Protein AF-A0A376M2L2-F1 (afdb_monomer_lite)

InterPro domains:
  IPR024289 Domain of unknown function DUF3828 [PF12883] (25-143)

Radius of gyration: 26.55 Å; chains: 1; bounding box: 48×92×72 Å

Sequence (222 aa):
MKIILLFLAALASFTVHAQPPSQTVEQTVRQIYQNYKSDASTPYFGETGERAITSARIQQALTLNDNLTLPGNIGWLDYDPVCDCQDFGDLVLESVAITQPDADHADAVVRFRIFKDDKEKTMQTLKMVAENGRWVIDDIVSNHGSVLQAVNSENEKTLAAIASLQKEQPEAFVAELFEHIADYSWPWTWVVSDSYRQAVNAFYKTTFKTANNPDEDMQIER

Organism: Escherichia coli (NCBI:txid562)

Secondary structure (DSSP, 8-state):
-----------------PPPPSS-HHHHHHHHHHT-STTS-PPPTT--GGG--B-HHHHHHHHHHHHHSPTT---S-SSBTTTTBS--BS-EEEEEEEE-SSSSEEEEEEEEESBTT-S--EEEEEEEEEETTEEEEEEEEETTEEHHHHHHHHHHHHHHHHHHT--SSHHHHHHHHHHTTT-TTSTHHHHHSHHHHHHHHHHHHHHHTTS-----------

Foldseek 3Di:
DDDDDDDDPPPPPPPPPQAAAPDDPVVLLVVQVVQLEPPHDHQAQLDDDPSHQADPLLNVLVVLQVVLDDPPDPGPPCDGLSLPGNAAHGKAWPDWDWDAPDRFWIWIWTWIDRYPPDPDIFIKIFIWGQDNNHIHGHWIQGPVGIPSVVSVVLSVVSVVLVVCCPDPDPVSNVVSCVVCCVPPSYPCVCVPDPNVLVVVVVCCCVPPPPDDDDDDSPDDDD

Structure (mmCIF, N/CA/C/O backbone):
data_AF-A0A376M2L2-F1
#
_entry.id   AF-A0A376M2L2-F1
#
loop_
_atom_site.group_PDB
_atom_site.id
_atom_site.type_symbol
_atom_site.label_atom_id
_atom_site.label_alt_id
_atom_site.label_comp_id
_atom_site.label_asym_id
_atom_site.label_entity_id
_atom_site.label_seq_id
_atom_site.pdbx_PDB_ins_code
_atom_site.Cartn_x
_atom_site.Cartn_y
_atom_site.Cartn_z
_atom_site.occupancy
_atom_site.B_iso_or_equiv
_atom_site.auth_seq_id
_atom_site.auth_comp_id
_atom_site.auth_asym_id
_atom_site.auth_atom_id
_atom_site.pdbx_PDB_model_num
ATOM 1 N N . MET A 1 1 ? -10.145 72.421 2.570 1.00 38.88 1 MET A N 1
ATOM 2 C CA . MET A 1 1 ? -9.710 71.443 1.545 1.00 38.88 1 MET A CA 1
ATOM 3 C C . MET A 1 1 ? -8.426 70.756 1.989 1.00 38.88 1 MET A C 1
ATOM 5 O O . MET A 1 1 ? -7.375 71.374 1.906 1.00 38.88 1 MET A O 1
ATOM 9 N N . LYS A 1 2 ? -8.523 69.511 2.465 1.00 37.41 2 LYS A N 1
ATOM 10 C CA . LYS A 1 2 ? -7.691 68.344 2.097 1.00 37.41 2 LYS A CA 1
ATOM 11 C C . LYS A 1 2 ? -8.074 67.202 3.045 1.00 37.41 2 LYS A C 1
ATOM 13 O O . LYS A 1 2 ? -7.960 67.324 4.257 1.00 37.41 2 LYS A O 1
ATOM 18 N N . ILE A 1 3 ? -8.672 66.179 2.448 1.00 46.19 3 ILE A N 1
ATOM 19 C CA . ILE A 1 3 ? -9.348 65.042 3.074 1.00 46.19 3 ILE A CA 1
ATOM 20 C C . ILE A 1 3 ? -8.294 64.078 3.634 1.00 46.19 3 ILE A C 1
ATOM 22 O O . ILE A 1 3 ? -7.356 63.721 2.926 1.00 46.19 3 ILE A O 1
ATOM 26 N N . ILE A 1 4 ? -8.455 63.672 4.895 1.00 52.53 4 ILE A N 1
ATOM 27 C CA . ILE A 1 4 ? -7.681 62.602 5.533 1.00 52.53 4 ILE A CA 1
ATOM 28 C C . ILE A 1 4 ? -8.291 61.272 5.076 1.00 52.53 4 ILE A C 1
ATOM 30 O O . ILE A 1 4 ? -9.442 60.983 5.395 1.00 52.53 4 ILE A O 1
ATOM 34 N N . LEU A 1 5 ? -7.538 60.479 4.312 1.00 48.00 5 LEU A N 1
ATOM 35 C CA . LEU A 1 5 ? -7.891 59.103 3.958 1.00 48.00 5 LEU A CA 1
ATOM 36 C C . LEU A 1 5 ? -7.221 58.146 4.952 1.00 48.00 5 LEU A C 1
ATOM 38 O O . LEU A 1 5 ? -6.008 57.957 4.918 1.00 48.00 5 LEU A O 1
ATOM 42 N N . LEU A 1 6 ? -8.026 57.553 5.832 1.00 49.91 6 LEU A N 1
ATOM 43 C CA . LEU A 1 6 ? -7.666 56.391 6.644 1.00 49.91 6 LEU A CA 1
ATOM 44 C C . LEU A 1 6 ? -8.047 55.127 5.861 1.00 49.91 6 LEU A C 1
ATOM 46 O O . LEU A 1 6 ? -9.228 54.838 5.687 1.00 49.91 6 LEU A O 1
ATOM 50 N N . PHE A 1 7 ? -7.050 54.380 5.386 1.00 50.88 7 PHE A N 1
ATOM 51 C CA . PHE A 1 7 ? -7.238 53.027 4.859 1.00 50.88 7 PHE A CA 1
ATOM 52 C C . PHE A 1 7 ? -7.176 52.029 6.021 1.00 50.88 7 PHE A C 1
ATOM 54 O O . PHE A 1 7 ? -6.107 51.770 6.571 1.00 50.88 7 PHE A O 1
ATOM 61 N N . LEU A 1 8 ? -8.329 51.478 6.403 1.00 51.25 8 LEU A N 1
ATOM 62 C CA . LEU A 1 8 ? -8.428 50.352 7.330 1.00 51.25 8 LEU A CA 1
ATOM 63 C C . LEU A 1 8 ? -8.295 49.052 6.519 1.00 51.25 8 LEU A C 1
ATOM 65 O O . LEU A 1 8 ? -9.254 48.594 5.903 1.00 51.25 8 LEU A O 1
ATOM 69 N N . ALA A 1 9 ? -7.097 48.471 6.482 1.00 55.94 9 ALA A N 1
ATOM 70 C CA . ALA A 1 9 ? -6.882 47.133 5.939 1.00 55.94 9 ALA A CA 1
ATOM 71 C C . ALA A 1 9 ? -7.193 46.097 7.031 1.00 55.94 9 ALA A C 1
ATOM 73 O O . ALA A 1 9 ? -6.324 45.723 7.817 1.00 55.94 9 ALA A O 1
ATOM 74 N N . ALA A 1 10 ? -8.449 45.657 7.110 1.00 56.31 10 ALA A N 1
ATOM 75 C CA . ALA A 1 10 ? -8.827 44.501 7.915 1.00 56.31 10 ALA A CA 1
ATOM 76 C C . ALA A 1 10 ? -8.427 43.222 7.160 1.00 56.31 10 ALA A C 1
ATOM 78 O O . ALA A 1 10 ? -9.179 42.712 6.331 1.00 56.31 10 ALA A O 1
ATOM 79 N N . LEU A 1 11 ? -7.217 42.724 7.423 1.00 57.94 11 LEU A N 1
ATOM 80 C CA . LEU A 1 11 ? -6.814 41.365 7.068 1.00 57.94 11 LEU A CA 1
ATOM 81 C C . LEU A 1 11 ? -7.655 40.393 7.903 1.00 57.94 11 LEU A C 1
ATOM 83 O O . LEU A 1 11 ? -7.350 40.124 9.063 1.00 57.94 11 LEU A O 1
ATOM 87 N N . ALA A 1 12 ? -8.746 39.895 7.323 1.00 55.56 12 ALA A N 1
ATOM 88 C CA . ALA A 1 12 ? -9.441 38.728 7.839 1.00 55.56 12 ALA A CA 1
ATOM 89 C C . ALA A 1 12 ? -8.531 37.513 7.622 1.00 55.56 12 ALA A C 1
ATOM 91 O O . ALA A 1 12 ? -8.541 36.887 6.562 1.00 55.56 12 ALA A O 1
ATOM 92 N N . SER A 1 13 ? -7.701 37.212 8.617 1.00 47.69 13 SER A N 1
ATOM 93 C CA . SER A 1 13 ? -7.005 35.935 8.715 1.00 47.69 13 SER A CA 1
ATOM 94 C C . SER A 1 13 ? -8.057 34.850 8.934 1.00 47.69 13 SER A C 1
ATOM 96 O O . SER A 1 13 ? -8.404 34.532 10.069 1.00 47.69 13 SER A O 1
ATOM 98 N N . PHE A 1 14 ? -8.608 34.308 7.849 1.00 49.97 14 PHE A N 1
ATOM 99 C CA . PHE A 1 14 ? -9.311 33.036 7.901 1.00 49.97 14 PHE A CA 1
ATOM 100 C C . PHE A 1 14 ? -8.266 31.984 8.252 1.00 49.97 14 PHE A C 1
ATOM 102 O O . PHE A 1 14 ? -7.525 31.503 7.397 1.00 49.97 14 PHE A O 1
ATOM 109 N N . THR A 1 15 ? -8.162 31.663 9.535 1.00 47.56 15 THR A N 1
ATOM 110 C CA . THR A 1 15 ? -7.540 30.419 9.958 1.00 47.56 15 THR A CA 1
ATOM 111 C C . THR A 1 15 ? -8.418 29.309 9.396 1.00 47.56 15 THR A C 1
ATOM 113 O O . THR A 1 15 ? -9.484 29.011 9.936 1.00 47.56 15 THR A O 1
ATOM 116 N N . VAL A 1 16 ? -8.010 28.754 8.251 1.00 57.00 16 VAL A N 1
ATOM 117 C CA . VAL A 1 16 ? -8.556 27.503 7.724 1.00 57.00 16 VAL A CA 1
ATOM 118 C C . VAL A 1 16 ? -8.240 26.448 8.775 1.00 57.00 16 VAL A C 1
ATOM 120 O O . VAL A 1 16 ? -7.157 25.874 8.799 1.00 57.00 16 VAL A O 1
ATOM 123 N N . HIS A 1 17 ? -9.154 26.275 9.725 1.00 57.06 17 HIS A N 1
ATOM 124 C CA . HIS A 1 17 ? -9.115 25.147 10.631 1.00 57.06 17 HIS A CA 1
ATOM 125 C C . HIS A 1 17 ? -9.472 23.943 9.774 1.00 57.06 17 HIS A C 1
ATOM 127 O O . HIS A 1 17 ? -10.587 23.872 9.251 1.00 57.06 17 HIS A O 1
ATOM 133 N N . ALA A 1 18 ? -8.507 23.046 9.575 1.00 62.47 18 ALA A N 1
ATOM 134 C CA . ALA A 1 18 ? -8.774 21.756 8.967 1.00 62.47 18 ALA A CA 1
ATOM 135 C C . ALA A 1 18 ? -9.953 21.124 9.719 1.00 62.47 18 ALA A C 1
ATOM 137 O O . ALA A 1 18 ? -9.948 21.049 10.951 1.00 62.47 18 ALA A O 1
ATOM 138 N N . GLN A 1 19 ? -11.011 20.775 8.987 1.00 68.81 19 GLN A N 1
ATOM 139 C CA . GLN A 1 19 ? -12.183 20.168 9.595 1.00 68.81 19 GLN A CA 1
ATOM 140 C C . GLN A 1 19 ? -11.749 18.827 10.202 1.00 68.81 19 GLN A C 1
ATOM 142 O O . GLN A 1 19 ? -11.164 18.016 9.477 1.00 68.81 19 GLN A O 1
ATOM 147 N N . PRO A 1 20 ? -12.000 18.585 11.502 1.00 73.69 20 PRO A N 1
ATOM 148 C CA . PRO A 1 20 ? -11.609 17.332 12.125 1.00 73.69 20 PRO A CA 1
ATOM 149 C C . PRO A 1 20 ? -12.305 16.162 11.416 1.00 73.69 20 PRO A C 1
ATOM 151 O O . PRO A 1 20 ? -13.424 16.337 10.911 1.00 73.69 20 PRO A O 1
ATOM 154 N N . PRO A 1 21 ? -11.680 14.974 11.373 1.00 83.00 21 PRO A N 1
ATOM 155 C CA . PRO A 1 21 ? -12.280 13.820 10.733 1.00 83.00 21 PRO A CA 1
ATOM 156 C C . PRO A 1 21 ? -13.683 13.502 11.252 1.00 83.00 21 PRO A C 1
ATOM 158 O O . PRO A 1 21 ? -13.950 13.564 12.452 1.00 83.00 21 PRO A O 1
ATOM 161 N N . SER A 1 22 ? -14.585 13.143 10.336 1.00 83.12 22 SER A N 1
ATOM 162 C CA . SER A 1 22 ? -15.988 12.838 10.673 1.00 83.12 22 SER A CA 1
ATOM 163 C C . SER A 1 22 ? -16.174 11.555 11.495 1.00 83.12 22 SER A C 1
ATOM 165 O O . SER A 1 22 ? -17.200 11.386 12.154 1.00 83.12 22 SER A O 1
ATOM 167 N N . GLN A 1 23 ? -15.183 10.664 11.472 1.00 91.62 23 GLN A N 1
ATOM 168 C CA . GLN A 1 23 ? -15.147 9.400 12.204 1.00 91.62 23 GLN A CA 1
ATOM 169 C C . GLN A 1 23 ? -13.866 9.317 13.034 1.00 91.62 23 GLN A C 1
ATOM 171 O O . GLN A 1 23 ? -12.868 9.971 12.727 1.00 91.62 23 GLN A O 1
ATOM 176 N N . THR A 1 24 ? -13.866 8.484 14.074 1.00 95.75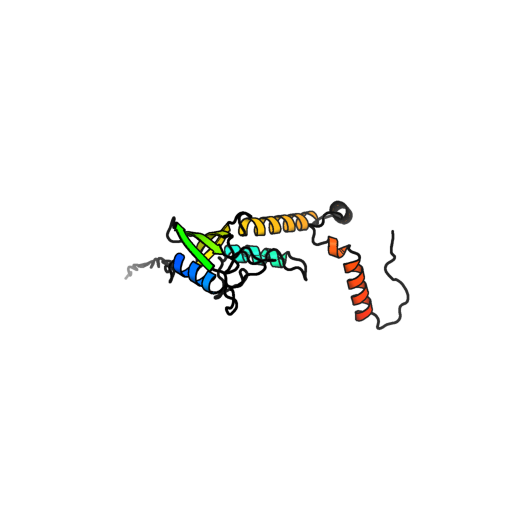 24 THR A N 1
ATOM 177 C CA . THR A 1 24 ? -12.623 8.151 14.780 1.00 95.75 24 THR A CA 1
ATOM 178 C C . THR A 1 24 ? -11.746 7.225 13.933 1.00 95.75 24 THR A C 1
ATOM 180 O O . THR A 1 24 ? -12.223 6.554 13.010 1.00 95.75 24 THR A O 1
ATOM 183 N N . VAL A 1 25 ? -10.460 7.137 14.281 1.00 97.19 25 VAL A N 1
ATOM 184 C CA . VAL A 1 25 ? -9.520 6.196 13.652 1.00 97.19 25 VAL A CA 1
ATOM 185 C C . VAL A 1 25 ? -10.049 4.762 13.750 1.00 97.19 25 VAL A C 1
ATOM 187 O O . VAL A 1 25 ? -10.136 4.059 12.748 1.00 97.19 25 VAL A O 1
ATOM 1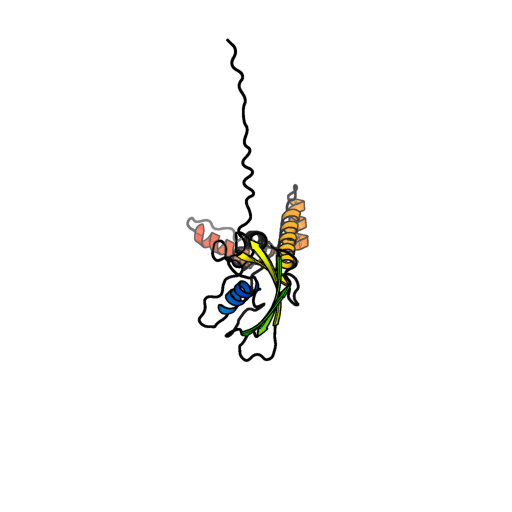90 N N . GLU A 1 26 ? -10.478 4.336 14.944 1.00 98.00 26 GLU A N 1
ATOM 191 C CA . GLU A 1 26 ? -10.984 2.977 15.168 1.00 98.00 26 GLU A CA 1
ATOM 192 C C . GLU A 1 26 ? -12.225 2.668 14.320 1.00 98.00 26 GLU A C 1
ATOM 194 O O . GLU A 1 26 ? -12.317 1.589 13.736 1.00 98.00 26 GLU A O 1
ATOM 199 N N . GLN A 1 27 ? -13.175 3.606 14.229 1.00 97.75 27 GLN A N 1
ATOM 200 C CA . GLN A 1 27 ? -14.375 3.440 13.403 1.00 97.75 27 GLN A CA 1
ATOM 201 C C . GLN A 1 27 ? -14.013 3.260 11.929 1.00 97.75 27 GLN A C 1
ATOM 203 O O . GLN A 1 27 ? -14.525 2.345 11.287 1.00 97.75 27 GLN A O 1
ATOM 208 N N . THR A 1 28 ? -13.091 4.083 11.432 1.00 96.94 28 THR A N 1
ATOM 209 C CA . THR A 1 28 ? -12.601 4.020 10.050 1.00 96.94 28 THR A CA 1
ATOM 210 C C . THR A 1 28 ? -11.947 2.666 9.763 1.00 96.94 28 THR A C 1
ATOM 212 O O . THR A 1 28 ? -12.318 1.984 8.811 1.00 96.94 28 THR A O 1
ATOM 215 N N . VAL A 1 29 ? -11.033 2.218 10.630 1.00 98.00 29 VAL A N 1
ATOM 216 C CA . VAL A 1 29 ? -10.344 0.923 10.487 1.00 98.00 29 VAL A CA 1
ATOM 217 C C . VAL A 1 29 ? -11.334 -0.239 10.499 1.00 98.00 29 VAL A C 1
ATOM 219 O O . VAL A 1 29 ? -11.265 -1.131 9.655 1.00 98.00 29 VAL A O 1
ATOM 222 N N . ARG A 1 30 ? -12.301 -0.233 11.422 1.00 97.56 30 ARG A N 1
ATOM 223 C CA . ARG A 1 30 ? -13.338 -1.275 11.471 1.00 97.56 30 ARG A CA 1
ATOM 224 C C . ARG A 1 30 ? -14.198 -1.282 10.211 1.00 97.56 30 ARG A C 1
ATOM 226 O O . ARG A 1 30 ? -14.534 -2.364 9.744 1.00 97.56 30 ARG A O 1
ATOM 233 N N . GLN A 1 31 ? -14.529 -0.115 9.662 1.00 95.38 31 GLN A N 1
ATOM 234 C CA . GLN A 1 31 ? -15.293 -0.004 8.420 1.00 95.38 31 GLN A CA 1
ATOM 235 C C . GLN A 1 31 ? -14.525 -0.563 7.215 1.00 95.38 31 GLN A C 1
ATOM 237 O O . GLN A 1 31 ? -15.127 -1.231 6.380 1.00 95.38 31 GLN A O 1
ATOM 242 N N . ILE A 1 32 ? -13.205 -0.362 7.143 1.00 95.88 32 ILE A N 1
ATOM 243 C CA . ILE A 1 32 ? -12.364 -0.961 6.092 1.00 95.88 32 ILE A CA 1
ATOM 244 C C . ILE A 1 32 ? -12.449 -2.494 6.159 1.00 95.88 32 ILE A C 1
ATOM 246 O O . ILE A 1 32 ? -12.826 -3.137 5.181 1.00 95.88 32 ILE A O 1
ATOM 250 N N . TYR A 1 33 ? -12.196 -3.084 7.332 1.00 96.44 33 TYR A N 1
ATOM 251 C CA . TYR A 1 33 ? -12.210 -4.544 7.510 1.00 96.44 33 TYR A CA 1
ATOM 252 C C . TYR A 1 33 ? -13.605 -5.183 7.415 1.00 96.44 33 TYR A C 1
ATOM 254 O O . TYR A 1 33 ? -13.709 -6.384 7.168 1.00 96.44 33 TYR A O 1
ATOM 262 N N . GLN A 1 34 ? -14.688 -4.418 7.589 1.00 94.38 34 GLN A N 1
ATOM 263 C CA . GLN A 1 34 ? -16.056 -4.916 7.385 1.00 94.38 34 GLN A CA 1
ATOM 264 C C . GLN A 1 34 ? -16.310 -5.375 5.946 1.00 94.38 34 GLN A C 1
ATOM 266 O O . GLN A 1 34 ? -17.141 -6.255 5.741 1.00 94.38 34 GLN A O 1
ATOM 271 N N . ASN A 1 35 ? -15.572 -4.831 4.976 1.00 93.12 35 ASN A N 1
ATOM 272 C CA . ASN A 1 35 ? -15.708 -5.186 3.567 1.00 93.12 35 ASN A CA 1
ATOM 273 C C . ASN A 1 35 ? -14.955 -6.470 3.176 1.00 93.12 35 ASN A C 1
ATOM 275 O O . ASN A 1 35 ? -15.100 -6.931 2.052 1.00 93.12 35 ASN A O 1
ATOM 279 N N . TYR A 1 36 ? -14.189 -7.079 4.088 1.00 94.44 36 TYR A N 1
ATOM 280 C CA . TYR A 1 36 ? -13.477 -8.340 3.846 1.00 94.44 36 TYR A CA 1
ATOM 281 C C . TYR A 1 36 ? -14.360 -9.548 4.190 1.00 94.44 36 TYR A C 1
ATOM 283 O O . TYR A 1 36 ? -14.055 -10.360 5.069 1.00 94.44 36 TYR A O 1
ATOM 291 N N . LYS A 1 37 ? -15.503 -9.636 3.507 1.00 90.62 37 LYS A N 1
ATOM 292 C CA . LYS A 1 37 ? -16.499 -10.715 3.597 1.00 90.62 37 LYS A CA 1
ATOM 293 C C . LYS A 1 37 ? -16.800 -11.243 2.205 1.00 90.62 37 LYS A C 1
ATOM 295 O O . LYS A 1 37 ? -16.702 -10.490 1.242 1.00 90.62 37 LYS A O 1
ATOM 300 N N . SER A 1 38 ? -17.145 -12.523 2.087 1.00 77.19 38 SER A N 1
ATOM 301 C CA . SER A 1 38 ? -17.302 -13.190 0.785 1.00 77.19 38 SER A CA 1
ATOM 302 C C . SER A 1 38 ? -18.387 -12.583 -0.118 1.00 77.19 38 SER A C 1
ATOM 304 O O . SER A 1 38 ? -18.385 -12.835 -1.318 1.00 77.19 38 SER A O 1
ATOM 306 N N . ASP A 1 39 ? -19.308 -11.792 0.432 1.00 79.19 39 ASP A N 1
ATOM 307 C CA . ASP A 1 39 ? -20.398 -11.107 -0.270 1.00 79.19 39 ASP A CA 1
ATOM 308 C C . ASP A 1 39 ? -20.221 -9.578 -0.366 1.00 79.19 39 ASP A C 1
ATOM 310 O O . ASP A 1 39 ? -21.083 -8.892 -0.922 1.00 79.19 39 ASP A O 1
ATOM 314 N N . ALA A 1 40 ? -19.120 -9.034 0.156 1.00 80.62 40 ALA A N 1
ATOM 315 C CA . ALA A 1 40 ? -18.861 -7.601 0.197 1.00 80.62 40 ALA A CA 1
ATOM 316 C C . ALA A 1 40 ? -17.893 -7.153 -0.909 1.00 80.62 40 ALA A C 1
ATOM 318 O O . ALA A 1 40 ? -17.035 -7.902 -1.370 1.00 80.62 40 ALA A O 1
ATOM 319 N N . SER A 1 41 ? -18.023 -5.891 -1.330 1.00 83.00 41 SER A N 1
ATOM 320 C CA . SER A 1 41 ? -17.047 -5.254 -2.217 1.00 83.00 41 SER A CA 1
ATOM 321 C C . SER A 1 41 ? -15.853 -4.798 -1.387 1.00 83.00 41 SER A C 1
ATOM 323 O O . SER A 1 41 ? -15.963 -3.811 -0.655 1.00 83.00 41 SER A O 1
ATOM 325 N N . THR A 1 42 ? -14.716 -5.478 -1.512 1.00 85.81 42 THR A N 1
ATOM 326 C CA . THR A 1 42 ? -13.473 -5.035 -0.876 1.00 85.81 42 THR A CA 1
ATOM 327 C C . THR A 1 42 ? -12.996 -3.712 -1.473 1.00 85.81 42 THR A C 1
ATOM 329 O O . THR A 1 42 ? -13.092 -3.506 -2.688 1.00 85.81 42 THR A O 1
ATOM 332 N N . PRO A 1 43 ? -12.514 -2.771 -0.642 1.00 85.75 43 PRO A N 1
ATOM 333 C CA . PRO A 1 43 ? -11.867 -1.574 -1.150 1.00 85.75 43 PRO A CA 1
ATOM 334 C C . PRO A 1 43 ? -10.546 -1.966 -1.815 1.00 85.75 43 PRO A C 1
ATOM 336 O O . PRO A 1 43 ? -9.736 -2.669 -1.221 1.00 85.75 43 PRO A O 1
ATOM 339 N N . TYR A 1 44 ? -10.315 -1.493 -3.038 1.00 92.00 44 TYR A N 1
ATOM 340 C CA . TYR A 1 44 ? -9.024 -1.667 -3.692 1.00 92.00 44 TYR A CA 1
ATOM 341 C C . TYR A 1 44 ? -8.007 -0.676 -3.110 1.00 92.00 44 TYR A C 1
ATOM 343 O O . TYR A 1 44 ? -8.289 0.518 -3.003 1.00 92.00 44 TYR A O 1
ATOM 351 N N . PHE A 1 45 ? -6.819 -1.159 -2.736 1.00 95.31 45 PHE A N 1
ATOM 352 C CA . PHE A 1 45 ? -5.788 -0.336 -2.094 1.00 95.31 45 PHE A CA 1
ATOM 353 C C . PHE A 1 45 ? -5.292 0.812 -2.993 1.00 95.31 45 PHE A C 1
ATOM 355 O O . PHE A 1 45 ? -5.027 1.907 -2.505 1.00 95.31 45 PHE A O 1
ATOM 362 N N . GLY A 1 46 ? -5.242 0.592 -4.311 1.00 93.81 46 GLY A N 1
ATOM 363 C CA . GLY A 1 46 ? -4.917 1.617 -5.312 1.00 93.81 46 GLY A CA 1
ATOM 364 C C . GLY A 1 46 ? -6.114 2.453 -5.789 1.00 93.81 46 GLY A C 1
ATOM 365 O O . GLY A 1 46 ? -5.991 3.194 -6.759 1.00 93.81 46 GLY A O 1
ATOM 366 N N . GLU A 1 47 ? -7.296 2.337 -5.170 1.00 93.81 47 GLU A N 1
ATOM 367 C CA . GLU A 1 47 ? -8.458 3.153 -5.551 1.00 93.81 47 GLU A CA 1
ATOM 368 C C . GLU A 1 47 ? -8.206 4.633 -5.222 1.00 93.81 47 GLU A C 1
ATOM 370 O O . GLU A 1 47 ? -7.752 4.976 -4.130 1.00 93.81 47 GLU A O 1
ATOM 375 N N . THR A 1 48 ? -8.564 5.527 -6.146 1.00 92.19 48 THR A N 1
ATOM 376 C CA . THR A 1 48 ? -8.371 6.978 -6.004 1.00 92.19 48 THR A CA 1
ATOM 377 C C . THR A 1 48 ? -9.691 7.724 -5.753 1.00 92.19 48 THR A C 1
ATOM 379 O O . THR A 1 48 ? -10.795 7.182 -5.849 1.00 92.19 48 THR A O 1
ATOM 382 N N . GLY A 1 49 ? -9.598 9.012 -5.405 1.00 89.19 49 GLY A N 1
ATOM 383 C CA . GLY A 1 49 ? -10.760 9.892 -5.248 1.00 89.19 49 GLY A CA 1
ATOM 384 C C . GLY A 1 49 ? -11.580 9.631 -3.980 1.00 89.19 49 GLY A C 1
ATOM 385 O O . GLY A 1 49 ? -11.044 9.376 -2.902 1.00 89.19 49 GLY A O 1
ATOM 386 N N . GLU A 1 50 ? -12.908 9.736 -4.080 1.00 88.06 50 GLU A N 1
ATOM 387 C CA . GLU A 1 50 ? -13.800 9.639 -2.913 1.00 88.06 50 GLU A CA 1
ATOM 388 C C . GLU A 1 50 ? -13.808 8.248 -2.269 1.00 88.06 50 GLU A C 1
ATOM 390 O O . GLU A 1 50 ? -14.059 8.142 -1.070 1.00 88.06 50 GLU A O 1
ATOM 395 N N . ARG A 1 51 ? -13.502 7.193 -3.034 1.00 89.88 51 ARG A N 1
ATOM 396 C CA . ARG A 1 51 ? -13.442 5.808 -2.543 1.00 89.88 51 ARG A CA 1
ATOM 397 C C . ARG A 1 51 ? -12.055 5.397 -2.038 1.00 89.88 51 ARG A C 1
ATOM 399 O O . ARG A 1 51 ? -11.931 4.303 -1.495 1.00 89.88 51 ARG A O 1
ATOM 406 N N . ALA A 1 52 ? -11.048 6.264 -2.168 1.00 94.62 52 ALA A N 1
ATOM 407 C CA . ALA A 1 52 ? -9.702 5.992 -1.683 1.00 94.62 52 ALA A CA 1
ATOM 408 C C . ALA A 1 52 ? -9.695 5.752 -0.169 1.00 94.62 52 ALA A C 1
ATOM 410 O O . ALA A 1 52 ? -10.218 6.563 0.603 1.00 94.62 52 ALA A O 1
ATOM 411 N N . ILE A 1 53 ? -9.063 4.652 0.236 1.00 96.81 53 ILE A N 1
ATOM 412 C CA . ILE A 1 53 ? -8.814 4.326 1.645 1.00 96.81 53 ILE A CA 1
ATOM 413 C C . ILE A 1 53 ? -7.402 4.706 2.096 1.00 96.81 53 ILE A C 1
ATOM 415 O O . ILE A 1 53 ? -7.115 4.631 3.288 1.00 96.81 53 ILE A O 1
ATOM 419 N N . THR A 1 54 ? -6.528 5.115 1.173 1.00 98.06 54 THR A N 1
ATOM 420 C CA . THR A 1 54 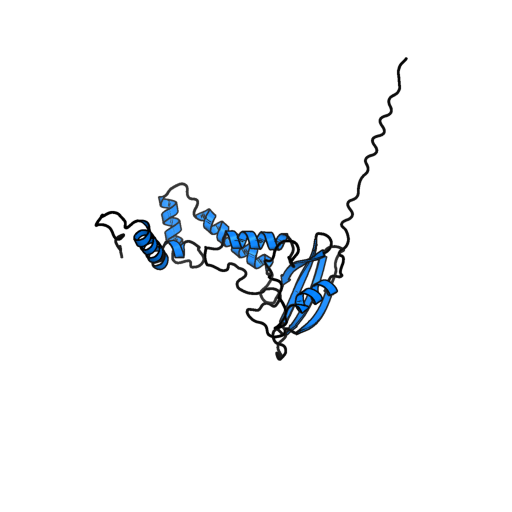? -5.143 5.490 1.469 1.00 98.06 54 THR A CA 1
ATOM 421 C C . THR A 1 54 ? -4.898 6.986 1.266 1.00 98.06 54 THR A C 1
ATOM 423 O O . THR A 1 54 ? -5.673 7.679 0.604 1.00 98.06 54 THR A O 1
ATOM 426 N N . SER A 1 55 ? -3.795 7.475 1.826 1.00 98.00 55 SER A N 1
ATOM 427 C CA . SER A 1 55 ? -3.349 8.860 1.714 1.00 98.00 55 SER A CA 1
ATOM 428 C C . SER A 1 55 ? -2.937 9.230 0.295 1.00 98.00 55 SER A C 1
ATOM 430 O O . SER A 1 55 ? -2.540 8.377 -0.511 1.00 98.00 55 SER A O 1
ATOM 432 N N . ALA A 1 56 ? -2.950 10.532 0.007 1.00 97.31 56 ALA A N 1
ATOM 433 C CA . ALA A 1 56 ? -2.424 11.070 -1.246 1.00 97.31 56 ALA A CA 1
ATOM 434 C C . ALA A 1 56 ? -0.957 10.668 -1.479 1.00 97.31 56 ALA A C 1
ATOM 436 O O . ALA A 1 56 ? -0.544 10.461 -2.620 1.00 97.31 56 ALA A O 1
ATOM 437 N N . ARG A 1 57 ? -0.176 10.525 -0.403 1.00 97.81 57 ARG A N 1
ATOM 438 C CA . ARG A 1 57 ? 1.237 10.130 -0.448 1.00 97.81 57 ARG A CA 1
ATOM 439 C C . ARG A 1 57 ? 1.429 8.710 -0.981 1.00 97.81 57 ARG A C 1
ATOM 441 O O . ARG A 1 57 ? 2.233 8.518 -1.889 1.00 97.81 57 ARG A O 1
ATOM 448 N N . ILE A 1 58 ? 0.675 7.734 -0.468 1.00 97.62 58 ILE A N 1
ATOM 449 C CA . ILE A 1 58 ? 0.690 6.366 -1.012 1.00 97.62 58 ILE A CA 1
ATOM 450 C C . ILE A 1 58 ? 0.220 6.364 -2.463 1.00 97.62 58 ILE A C 1
ATOM 452 O O . ILE A 1 58 ? 0.862 5.753 -3.312 1.00 97.62 58 ILE A O 1
ATOM 456 N N . GLN A 1 59 ? -0.860 7.086 -2.765 1.00 97.31 59 GLN A N 1
ATOM 457 C CA . GLN A 1 59 ? -1.421 7.117 -4.116 1.00 97.31 59 GLN A CA 1
ATOM 458 C C . GLN A 1 59 ? -0.426 7.660 -5.148 1.00 97.31 59 GLN A C 1
ATOM 460 O O . GLN A 1 59 ? -0.359 7.153 -6.266 1.00 97.31 59 GLN A O 1
ATOM 465 N N . GLN A 1 60 ? 0.403 8.639 -4.778 1.00 97.56 60 GLN A N 1
ATOM 466 C CA . GLN A 1 60 ? 1.484 9.133 -5.637 1.00 97.56 60 GLN A CA 1
ATOM 467 C C . GLN A 1 60 ? 2.560 8.072 -5.892 1.00 97.56 60 GLN A C 1
ATOM 469 O O . GLN A 1 60 ? 3.001 7.920 -7.031 1.00 97.56 60 GLN A O 1
ATOM 474 N N . ALA A 1 61 ? 2.965 7.327 -4.859 1.00 98.12 61 ALA A N 1
ATOM 475 C CA . ALA A 1 61 ? 3.952 6.258 -4.996 1.00 98.12 61 ALA A CA 1
ATOM 476 C C . ALA A 1 61 ? 3.434 5.114 -5.883 1.00 98.12 61 ALA A C 1
ATOM 478 O O . ALA A 1 61 ? 4.159 4.643 -6.758 1.00 98.12 61 ALA A O 1
ATOM 479 N N . LEU A 1 62 ? 2.170 4.724 -5.709 1.00 97.06 62 LEU A N 1
ATOM 480 C CA . LEU A 1 62 ? 1.504 3.715 -6.534 1.00 97.06 62 LEU A CA 1
ATOM 481 C C . LEU A 1 62 ? 1.330 4.182 -7.980 1.00 97.06 62 LEU A C 1
ATOM 483 O O . LEU A 1 62 ? 1.707 3.470 -8.898 1.00 97.0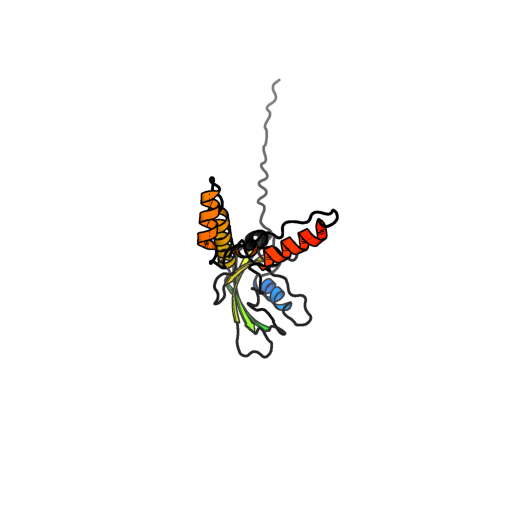6 62 LEU A O 1
ATOM 487 N N . THR A 1 63 ? 0.878 5.419 -8.196 1.00 95.62 63 THR A N 1
ATOM 488 C CA . THR A 1 63 ? 0.753 5.986 -9.550 1.00 95.62 63 THR A CA 1
ATOM 489 C C . THR A 1 63 ? 2.102 6.013 -10.272 1.00 95.62 63 THR A C 1
ATOM 491 O O . THR A 1 63 ? 2.181 5.763 -11.474 1.00 95.62 63 THR A O 1
ATOM 494 N N . LEU A 1 64 ? 3.186 6.341 -9.564 1.00 95.69 64 LEU A N 1
ATOM 495 C CA . LEU A 1 64 ? 4.527 6.264 -10.136 1.00 95.69 64 LEU A CA 1
ATOM 496 C C . LEU A 1 64 ? 4.901 4.817 -10.475 1.00 95.69 64 LEU A C 1
ATOM 498 O O . LEU A 1 64 ? 5.420 4.581 -11.561 1.00 95.69 64 LEU A O 1
ATOM 502 N N . ASN A 1 65 ? 4.606 3.867 -9.588 1.00 95.62 65 ASN A N 1
ATOM 503 C CA . ASN A 1 65 ? 4.864 2.450 -9.824 1.00 95.62 65 ASN A CA 1
ATOM 504 C C . ASN A 1 65 ? 4.116 1.925 -11.056 1.00 95.62 65 ASN A C 1
ATOM 506 O O . ASN A 1 65 ? 4.736 1.324 -11.930 1.00 95.62 65 ASN A O 1
ATOM 510 N N . ASP A 1 66 ? 2.832 2.251 -11.201 1.00 91.75 66 ASP A N 1
ATOM 511 C CA . ASP A 1 66 ? 2.022 1.883 -12.366 1.00 91.75 66 ASP A CA 1
ATOM 512 C C . ASP A 1 66 ? 2.603 2.461 -13.666 1.00 91.75 66 ASP A C 1
ATOM 514 O O . ASP A 1 66 ? 2.676 1.775 -14.683 1.00 91.75 66 ASP A O 1
ATOM 518 N N . ASN A 1 67 ? 3.080 3.710 -13.636 1.00 90.62 67 ASN A N 1
ATOM 519 C CA . ASN A 1 67 ? 3.707 4.352 -14.797 1.00 90.62 67 ASN A CA 1
ATOM 520 C C . ASN A 1 67 ? 5.070 3.746 -15.168 1.00 90.62 67 ASN A C 1
ATOM 522 O O . ASN A 1 67 ? 5.491 3.844 -16.322 1.00 90.62 67 ASN A O 1
ATOM 526 N N . LEU A 1 68 ? 5.784 3.179 -14.193 1.00 88.25 68 LEU A N 1
ATOM 527 C CA . LEU A 1 68 ? 7.065 2.496 -14.395 1.00 88.25 68 LEU A CA 1
ATOM 528 C C . LEU A 1 68 ? 6.886 1.016 -14.758 1.00 88.25 68 LEU A C 1
ATOM 530 O O . LEU A 1 68 ? 7.803 0.398 -15.301 1.00 88.25 68 LEU A O 1
ATOM 534 N N . THR A 1 69 ? 5.712 0.458 -14.479 1.00 84.88 69 THR A N 1
ATOM 535 C CA . THR A 1 69 ? 5.374 -0.937 -14.736 1.00 84.88 69 THR A CA 1
ATOM 536 C C . THR A 1 69 ? 5.185 -1.181 -16.231 1.00 84.88 69 THR A C 1
ATOM 538 O O . THR A 1 69 ? 4.543 -0.415 -16.951 1.00 84.88 69 THR A O 1
ATOM 541 N N . LEU A 1 70 ? 5.752 -2.284 -16.723 1.00 80.94 70 LEU A N 1
ATOM 542 C CA . LEU A 1 70 ? 5.594 -2.680 -18.119 1.00 80.94 70 LEU A CA 1
ATOM 543 C C . LEU A 1 70 ? 4.127 -2.978 -18.468 1.00 80.94 70 LEU A C 1
ATOM 545 O O . LEU A 1 70 ? 3.427 -3.609 -17.673 1.00 80.94 70 LEU A O 1
ATOM 549 N N . PRO A 1 71 ? 3.676 -2.655 -19.694 1.00 76.06 71 PRO A N 1
ATOM 550 C CA . PRO A 1 71 ? 2.349 -3.042 -20.155 1.00 76.06 71 PRO A CA 1
ATOM 551 C C . PRO A 1 71 ? 2.097 -4.548 -20.002 1.00 76.06 71 PRO A C 1
ATOM 553 O O . PRO A 1 71 ? 2.851 -5.368 -20.523 1.00 76.06 71 PRO A O 1
ATOM 556 N N . GLY A 1 72 ? 1.007 -4.902 -19.320 1.00 78.00 72 GLY A N 1
ATOM 557 C CA . GLY A 1 72 ? 0.614 -6.292 -19.066 1.00 78.00 72 GLY A CA 1
ATOM 558 C C . GLY A 1 72 ? 1.133 -6.879 -17.750 1.00 78.00 72 GLY A C 1
ATOM 559 O O . GLY A 1 72 ? 0.658 -7.944 -17.360 1.00 78.00 72 GLY A O 1
ATOM 560 N N . ASN A 1 73 ? 2.033 -6.187 -17.048 1.00 82.44 73 ASN A N 1
ATOM 561 C CA . ASN A 1 73 ? 2.396 -6.524 -15.674 1.00 82.44 73 ASN A CA 1
ATOM 562 C C . ASN A 1 73 ? 1.446 -5.830 -14.687 1.00 82.44 73 ASN A C 1
ATOM 564 O O . ASN A 1 73 ? 0.854 -4.800 -15.001 1.00 82.44 73 ASN A O 1
ATOM 568 N N . ILE A 1 74 ? 1.303 -6.418 -13.498 1.00 84.69 74 ILE A N 1
ATOM 569 C CA . ILE A 1 74 ? 0.387 -5.935 -12.452 1.00 84.69 74 ILE A CA 1
ATOM 570 C C . ILE A 1 74 ? 0.983 -4.749 -11.670 1.00 84.69 74 ILE A C 1
ATOM 572 O O . ILE A 1 74 ? 0.234 -3.925 -11.160 1.00 84.69 74 ILE A O 1
ATOM 576 N N . GLY A 1 75 ? 2.314 -4.638 -11.623 1.00 88.69 75 GLY A N 1
ATOM 577 C CA . GLY A 1 75 ? 3.025 -3.667 -10.786 1.00 88.69 75 GLY A CA 1
ATOM 578 C C . GLY A 1 75 ? 3.250 -4.210 -9.377 1.00 88.69 75 GLY A C 1
ATOM 579 O O . GLY A 1 75 ? 3.147 -5.416 -9.158 1.00 88.69 75 GLY A O 1
ATOM 580 N N . TRP A 1 76 ? 3.562 -3.327 -8.429 1.00 94.06 76 TRP A N 1
ATOM 581 C CA . TRP A 1 76 ? 3.863 -3.697 -7.042 1.00 94.06 76 TRP A CA 1
ATOM 582 C C . TRP A 1 76 ? 2.644 -4.242 -6.291 1.00 94.06 76 TRP A C 1
ATOM 584 O O . TRP A 1 76 ? 2.780 -5.084 -5.410 1.00 94.06 76 TRP A O 1
ATOM 594 N N . LEU A 1 77 ? 1.438 -3.768 -6.626 1.00 93.00 77 LEU A N 1
ATOM 595 C CA . LEU A 1 77 ? 0.184 -4.221 -6.014 1.00 93.00 77 LEU A CA 1
ATOM 596 C C . LEU A 1 77 ? -0.299 -5.549 -6.608 1.00 93.00 77 LEU A C 1
ATOM 598 O O . LEU A 1 77 ? -1.435 -5.663 -7.070 1.00 93.00 77 LEU A O 1
ATOM 602 N N . ASP A 1 78 ? 0.561 -6.563 -6.588 1.00 92.12 78 ASP A N 1
ATOM 603 C CA . ASP A 1 78 ? 0.219 -7.919 -7.012 1.00 92.12 78 ASP A CA 1
ATOM 604 C C . ASP A 1 78 ? -0.497 -8.740 -5.927 1.00 92.12 78 ASP A C 1
ATOM 606 O O . ASP A 1 78 ? -0.819 -9.898 -6.173 1.00 92.12 78 ASP A O 1
ATOM 610 N N . TYR A 1 79 ? -0.794 -8.136 -4.769 1.00 93.50 79 TYR A N 1
ATOM 611 C CA . TYR A 1 79 ? -1.586 -8.669 -3.653 1.00 93.50 79 TYR A CA 1
ATOM 612 C C . TYR A 1 79 ? -2.320 -7.532 -2.907 1.00 93.50 79 TYR A C 1
ATOM 614 O O . TYR A 1 79 ? -2.081 -6.355 -3.185 1.00 93.50 79 TYR A O 1
ATOM 622 N N . ASP A 1 80 ? -3.207 -7.851 -1.952 1.00 95.44 80 ASP A N 1
ATOM 623 C CA . ASP A 1 80 ? -3.879 -6.848 -1.107 1.00 95.44 80 ASP A CA 1
ATOM 624 C C . ASP A 1 80 ? -3.081 -6.574 0.189 1.00 95.44 80 ASP A C 1
ATOM 626 O O . ASP A 1 80 ? -3.011 -7.445 1.068 1.00 95.44 80 ASP A O 1
ATOM 630 N N . PRO A 1 81 ? -2.528 -5.358 0.378 1.00 96.81 81 PRO A N 1
ATOM 631 C CA . PRO A 1 81 ? -1.726 -5.042 1.558 1.00 96.81 81 PRO A CA 1
ATOM 632 C C . PRO A 1 81 ? -2.519 -4.904 2.866 1.00 96.81 81 PRO A C 1
ATOM 634 O O . PRO A 1 81 ? -1.935 -5.026 3.939 1.00 96.81 81 PRO A O 1
ATOM 637 N N . VAL A 1 82 ? -3.835 -4.661 2.822 1.00 96.94 82 VAL A N 1
ATOM 638 C CA . VAL A 1 82 ? -4.678 -4.478 4.024 1.00 96.94 82 VAL A CA 1
ATOM 639 C C . VAL A 1 82 ? -4.894 -5.798 4.758 1.00 96.94 82 VAL A C 1
ATOM 641 O O . VAL A 1 82 ? -4.976 -5.829 5.989 1.00 96.94 82 VAL A O 1
ATOM 644 N N . CYS A 1 83 ? -5.010 -6.898 4.016 1.00 95.31 83 CYS A N 1
ATOM 645 C CA . CYS A 1 83 ? -5.053 -8.244 4.586 1.00 95.31 83 CYS A CA 1
ATOM 646 C C . CYS A 1 83 ? -3.696 -8.958 4.528 1.00 95.31 83 CYS A C 1
ATOM 648 O O . CYS A 1 83 ? -3.549 -9.978 5.203 1.00 95.31 83 CYS A O 1
ATOM 650 N N . ASP A 1 84 ? -2.732 -8.421 3.767 1.00 94.31 84 ASP A N 1
ATOM 651 C CA . ASP A 1 84 ? -1.459 -9.067 3.410 1.00 94.31 84 ASP A CA 1
ATOM 652 C C . ASP A 1 84 ? -1.702 -10.458 2.820 1.00 94.31 84 ASP A C 1
ATOM 654 O O . ASP A 1 84 ? -1.230 -11.481 3.317 1.00 94.31 84 ASP A O 1
ATOM 658 N N . CYS A 1 85 ? -2.579 -10.493 1.813 1.00 93.06 85 CYS A N 1
ATOM 659 C CA . CYS A 1 85 ? -3.127 -11.727 1.276 1.00 93.06 85 CYS A CA 1
ATOM 660 C C . CYS A 1 85 ? -3.441 -11.632 -0.224 1.00 93.06 85 CYS A C 1
ATOM 662 O O . CYS A 1 85 ? -3.716 -10.555 -0.750 1.00 93.06 85 CYS A O 1
ATOM 664 N N . GLN A 1 86 ? -3.403 -12.786 -0.898 1.00 92.38 86 GLN A N 1
ATOM 665 C CA . GLN A 1 86 ? -3.913 -12.947 -2.267 1.00 92.38 86 GLN A CA 1
ATOM 666 C C . GLN A 1 86 ? -5.404 -13.287 -2.277 1.00 92.38 86 GLN A C 1
ATOM 668 O O . GLN A 1 86 ? -6.175 -12.755 -3.066 1.00 92.38 86 GLN A O 1
ATOM 673 N N . ASP A 1 87 ? -5.807 -14.145 -1.341 1.00 91.12 87 ASP A N 1
ATOM 674 C CA . ASP A 1 87 ? -7.177 -14.596 -1.159 1.00 91.12 87 ASP A CA 1
ATOM 675 C C . ASP A 1 87 ? -7.570 -14.468 0.316 1.00 91.12 87 ASP A C 1
ATOM 677 O O . ASP A 1 87 ? -6.742 -14.635 1.217 1.00 91.12 87 ASP A O 1
ATOM 681 N N . PHE A 1 88 ? -8.857 -14.236 0.568 1.00 92.88 88 PHE A N 1
ATOM 682 C CA . PHE A 1 88 ? -9.453 -14.257 1.902 1.00 92.88 88 PHE A CA 1
ATOM 683 C C . PHE A 1 88 ? -10.804 -14.981 1.887 1.00 92.88 88 PHE A C 1
ATOM 685 O O . PHE A 1 88 ? -11.446 -15.123 0.846 1.00 92.88 88 PHE A O 1
ATOM 692 N N . GLY A 1 89 ? -11.267 -15.426 3.058 1.00 92.50 89 GLY A N 1
ATOM 693 C CA . GLY A 1 89 ? -12.552 -16.116 3.201 1.00 92.50 89 GLY A CA 1
ATOM 694 C C . GLY A 1 89 ? -13.237 -15.748 4.506 1.00 92.50 89 GLY A C 1
ATOM 695 O O . GLY A 1 89 ? -13.026 -16.385 5.540 1.00 92.50 89 GLY A O 1
ATOM 696 N N . ASP A 1 90 ? -14.068 -14.709 4.448 1.00 94.19 90 ASP A N 1
ATOM 697 C CA . ASP A 1 90 ? -14.751 -14.123 5.604 1.00 94.19 90 ASP A CA 1
ATOM 698 C C . ASP A 1 90 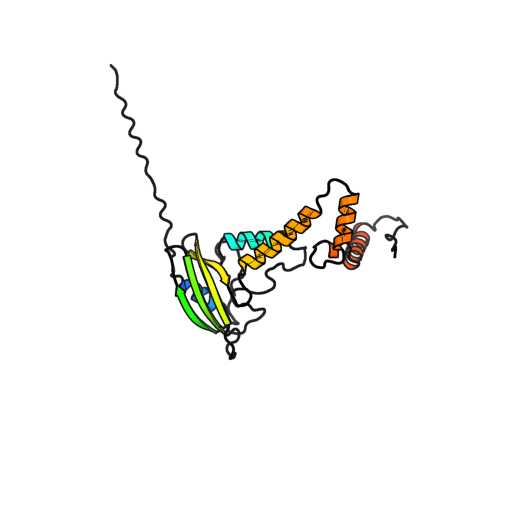? -13.807 -13.686 6.735 1.00 94.19 90 ASP A C 1
ATOM 700 O O . ASP A 1 90 ? -14.006 -14.048 7.902 1.00 94.19 90 ASP A O 1
ATOM 704 N N . LEU A 1 91 ? -12.823 -12.844 6.405 1.00 96.00 91 LEU A N 1
ATOM 705 C CA . LEU A 1 91 ? -11.812 -12.316 7.327 1.00 96.00 91 LEU A CA 1
ATOM 706 C C . LEU A 1 91 ? -12.433 -11.833 8.642 1.00 96.00 91 LEU A C 1
ATOM 708 O O . LEU A 1 91 ? -13.423 -11.096 8.668 1.00 96.00 91 LEU A O 1
ATOM 712 N N . VAL A 1 92 ? -11.858 -12.241 9.771 1.00 96.81 92 VAL A N 1
ATOM 713 C CA . VAL A 1 92 ? -12.348 -11.880 11.108 1.00 96.81 92 VAL A CA 1
ATOM 714 C C . VAL A 1 92 ? -11.376 -10.927 11.787 1.00 96.81 92 VAL A C 1
ATOM 716 O O . VAL A 1 92 ? -10.325 -11.353 12.260 1.00 96.81 92 VAL A O 1
ATOM 719 N N . LEU A 1 93 ? -11.756 -9.651 11.891 1.00 97.62 93 LEU A N 1
ATOM 720 C CA . LEU A 1 93 ? -11.048 -8.663 12.704 1.00 97.62 93 LEU A CA 1
ATOM 721 C C . LEU A 1 93 ? -11.295 -8.936 14.194 1.00 97.62 93 LEU A C 1
ATOM 723 O O . LEU A 1 93 ? -12.415 -8.786 14.683 1.00 97.62 93 LEU A O 1
ATOM 727 N N . GLU A 1 94 ? -10.255 -9.337 14.921 1.00 97.44 94 GLU A N 1
ATOM 728 C CA . GLU A 1 94 ? -10.342 -9.678 16.344 1.00 97.44 94 GLU A CA 1
ATOM 729 C C . GLU A 1 94 ? -10.188 -8.452 17.243 1.00 97.44 94 GLU A C 1
ATOM 731 O O . GLU A 1 94 ? -10.914 -8.299 18.225 1.00 97.44 94 GLU A O 1
ATOM 736 N N . SER A 1 95 ? -9.239 -7.573 16.922 1.00 98.06 95 SER A N 1
ATOM 737 C CA . SER A 1 95 ? -8.967 -6.385 17.729 1.00 98.06 95 SER A CA 1
ATOM 738 C C . SER A 1 95 ? -8.369 -5.251 16.911 1.00 98.06 95 SER A C 1
ATOM 740 O O . SER A 1 95 ? -7.638 -5.487 15.950 1.00 98.06 95 SER A O 1
ATOM 742 N N . VAL A 1 96 ? -8.636 -4.029 17.369 1.00 98.62 96 VAL A N 1
ATOM 743 C CA . VAL A 1 96 ? -8.006 -2.788 16.915 1.00 98.62 96 VAL A CA 1
ATOM 744 C C . VAL A 1 96 ? -7.520 -2.062 18.163 1.00 98.62 96 VAL A C 1
ATOM 746 O O . VAL A 1 96 ? -8.315 -1.829 19.073 1.00 98.62 96 VAL A O 1
ATOM 749 N N . ALA A 1 97 ? -6.234 -1.736 18.228 1.00 98.56 97 ALA A N 1
ATOM 750 C CA . ALA A 1 97 ? -5.656 -0.919 19.289 1.00 98.56 97 ALA A CA 1
ATOM 751 C C . ALA A 1 97 ? -5.102 0.372 18.682 1.00 98.56 97 ALA A C 1
ATOM 753 O O . ALA A 1 97 ? -4.282 0.316 17.768 1.00 98.56 97 ALA A O 1
ATOM 754 N N . ILE A 1 98 ? -5.565 1.520 19.180 1.00 98.56 98 ILE A N 1
ATOM 755 C CA . ILE A 1 98 ? -5.202 2.838 18.651 1.00 98.56 98 ILE A CA 1
ATOM 756 C C . ILE A 1 98 ? -4.182 3.518 19.564 1.00 98.56 98 ILE A C 1
ATOM 758 O O . ILE A 1 98 ? -4.417 3.653 20.765 1.00 98.56 98 ILE A O 1
ATOM 762 N N . THR A 1 99 ? -3.095 4.007 18.973 1.00 98.31 99 THR A N 1
ATOM 763 C CA . THR A 1 99 ? -2.179 4.976 19.586 1.00 98.31 99 THR A CA 1
ATOM 764 C C . THR A 1 99 ? -2.200 6.241 18.741 1.00 98.31 99 THR A C 1
ATOM 766 O O . THR A 1 99 ? -1.802 6.207 17.585 1.00 98.31 99 THR A O 1
ATOM 769 N N . GLN A 1 100 ? -2.657 7.359 19.297 1.00 96.31 100 GLN A N 1
ATOM 770 C CA . GLN A 1 100 ? -2.791 8.614 18.560 1.00 96.31 100 GLN A CA 1
ATOM 771 C C . GLN A 1 100 ? -1.806 9.658 19.119 1.00 96.31 100 GLN A C 1
ATOM 773 O O . GLN A 1 100 ? -2.090 10.236 20.170 1.00 96.31 100 GLN A O 1
ATOM 778 N N . PRO A 1 101 ? -0.630 9.861 18.489 1.00 92.38 101 PRO A N 1
ATOM 779 C CA . PRO A 1 101 ? 0.364 10.827 18.959 1.00 92.38 101 PRO A CA 1
ATOM 780 C C . PRO A 1 101 ? -0.092 12.284 18.817 1.00 92.38 101 PRO A C 1
ATOM 782 O O . PRO A 1 101 ? 0.289 13.115 19.642 1.00 92.38 101 PRO A O 1
ATOM 785 N N . ASP A 1 102 ? -0.906 12.598 17.808 1.00 93.62 102 ASP A N 1
ATOM 786 C CA . ASP A 1 102 ? -1.390 13.953 17.548 1.00 93.62 102 ASP A CA 1
ATOM 787 C C . ASP A 1 102 ? -2.765 13.962 16.855 1.00 93.62 102 ASP A C 1
ATOM 789 O O . ASP A 1 102 ? -3.418 12.931 16.702 1.00 93.62 102 ASP A O 1
ATOM 793 N N . ALA A 1 103 ? -3.268 15.151 16.519 1.00 91.56 103 ALA A N 1
ATOM 794 C CA . ALA A 1 103 ? -4.603 15.311 15.946 1.00 91.56 103 ALA A CA 1
ATOM 795 C C . ALA A 1 103 ? -4.747 14.668 14.557 1.00 91.56 103 ALA A C 1
ATOM 797 O O . ALA A 1 103 ? -5.854 14.254 14.209 1.00 91.56 103 ALA A O 1
ATOM 798 N N . ASP A 1 104 ? -3.643 14.552 13.818 1.00 96.19 104 ASP A N 1
ATOM 799 C CA . ASP A 1 104 ? -3.644 14.229 12.396 1.00 96.19 104 ASP A CA 1
ATOM 800 C C . ASP A 1 104 ? -2.976 12.883 12.089 1.00 96.19 104 ASP A C 1
ATOM 802 O O . ASP A 1 104 ? -3.052 12.428 10.954 1.00 96.19 104 ASP A O 1
ATOM 806 N N . HIS A 1 105 ? -2.371 12.213 13.075 1.00 98.00 105 HIS A N 1
ATOM 807 C CA . HIS A 1 105 ? -1.707 10.918 12.905 1.00 98.00 105 HIS A CA 1
ATOM 808 C C . HIS A 1 105 ? -2.124 9.922 13.980 1.00 98.00 105 HIS A C 1
ATOM 810 O O . HIS A 1 105 ? -2.263 10.269 15.154 1.00 98.00 105 H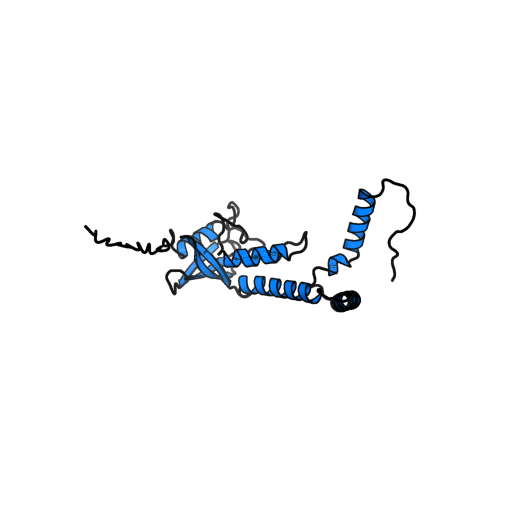IS A O 1
ATOM 816 N N . ALA A 1 106 ? -2.259 8.654 13.596 1.00 98.50 106 ALA A N 1
ATOM 817 C CA . ALA A 1 106 ? -2.494 7.553 14.521 1.00 98.50 106 ALA A CA 1
ATOM 818 C C . ALA A 1 106 ? -1.892 6.238 14.020 1.00 98.50 106 ALA A C 1
ATOM 820 O O . ALA A 1 106 ? -1.839 5.973 12.827 1.00 98.50 106 ALA A O 1
ATOM 821 N N . ASP A 1 107 ? -1.516 5.377 14.953 1.00 98.75 107 ASP A N 1
ATOM 822 C CA . ASP A 1 107 ? -1.197 3.981 14.700 1.00 98.75 107 ASP A CA 1
ATOM 823 C C . ASP A 1 107 ? -2.401 3.125 15.094 1.00 98.75 107 ASP A C 1
ATOM 825 O O . ASP A 1 107 ? -2.864 3.183 16.238 1.00 98.75 107 ASP A O 1
ATOM 829 N N . ALA A 1 108 ? -2.888 2.302 14.170 1.00 98.75 108 ALA A N 1
ATOM 830 C CA . ALA A 1 108 ? -3.895 1.287 14.438 1.00 98.75 108 ALA A CA 1
ATOM 831 C C . ALA A 1 108 ? -3.274 -0.106 14.315 1.00 98.75 108 ALA A C 1
ATOM 833 O O . ALA A 1 108 ? -3.066 -0.620 13.216 1.00 98.75 108 ALA A O 1
ATOM 834 N N . VAL A 1 109 ? -2.992 -0.736 15.454 1.00 98.75 109 VAL A N 1
ATOM 835 C CA . VAL A 1 109 ? -2.538 -2.129 15.492 1.00 98.75 109 VAL A CA 1
ATOM 836 C C . VAL A 1 109 ? -3.755 -3.031 15.360 1.00 98.75 109 VAL A C 1
ATOM 838 O O . VAL A 1 109 ? -4.629 -3.059 16.233 1.00 98.75 109 VAL A O 1
ATOM 841 N N . VAL A 1 110 ? -3.812 -3.770 14.262 1.00 98.69 110 VAL A N 1
ATOM 842 C CA . VAL A 1 110 ? -4.915 -4.663 13.918 1.00 98.69 110 VAL A CA 1
ATOM 843 C C . VAL A 1 110 ? -4.480 -6.109 14.067 1.00 98.69 110 VAL A C 1
ATOM 845 O O . VAL A 1 110 ? -3.344 -6.477 13.769 1.00 98.69 110 VAL A O 1
ATOM 848 N N . ARG A 1 111 ? -5.400 -6.943 14.548 1.00 98.25 111 ARG A N 1
ATOM 849 C CA . ARG A 1 111 ? -5.218 -8.391 14.621 1.00 98.25 111 ARG A CA 1
ATOM 850 C C . ARG A 1 111 ? -6.426 -9.068 14.015 1.00 98.25 111 ARG A C 1
ATOM 852 O O . ARG A 1 111 ? -7.552 -8.790 14.431 1.00 98.25 111 ARG A O 1
ATOM 859 N N . PHE A 1 112 ? -6.197 -9.952 13.059 1.00 97.62 112 PHE A N 1
ATOM 860 C CA . PHE A 1 112 ? -7.270 -10.600 12.319 1.00 97.62 112 PHE A CA 1
ATOM 861 C C . PHE A 1 112 ? -6.889 -12.008 11.869 1.00 97.62 112 PHE A C 1
ATOM 863 O O . PHE A 1 112 ? -5.742 -12.437 11.990 1.00 97.62 112 PHE A O 1
ATOM 870 N N . ARG A 1 113 ? -7.884 -12.733 11.369 1.00 97.38 113 ARG A N 1
ATOM 871 C CA . ARG A 1 113 ? -7.738 -14.031 10.706 1.00 97.38 113 ARG A CA 1
ATOM 872 C C . ARG A 1 113 ? -8.216 -13.896 9.274 1.00 97.38 113 ARG A C 1
ATOM 874 O O . ARG A 1 113 ? -9.322 -13.393 9.092 1.00 97.38 113 ARG A O 1
ATOM 881 N N . ILE A 1 114 ? -7.401 -14.307 8.306 1.00 94.69 114 ILE A N 1
ATOM 882 C CA . ILE A 1 114 ? -7.683 -14.137 6.872 1.00 94.69 114 ILE A CA 1
ATOM 883 C C . ILE A 1 114 ? -8.882 -14.999 6.466 1.00 94.69 114 ILE A C 1
ATOM 885 O O . ILE A 1 114 ? -9.801 -14.508 5.806 1.00 94.69 114 ILE A O 1
ATOM 889 N N . PHE A 1 115 ? -8.925 -16.245 6.945 1.00 95.00 115 PHE A N 1
ATOM 890 C CA . PHE A 1 115 ? -10.098 -17.103 6.856 1.00 95.00 115 PHE A CA 1
ATOM 891 C C . PHE A 1 115 ? -10.754 -17.264 8.226 1.00 95.00 115 PHE A C 1
ATOM 893 O O . PHE A 1 115 ? -10.096 -17.372 9.264 1.00 95.00 115 PHE A O 1
ATOM 900 N N . LYS A 1 116 ? -12.087 -17.306 8.249 1.00 93.25 116 LYS A N 1
ATOM 901 C CA . LYS A 1 116 ? -12.875 -17.415 9.489 1.00 93.25 116 LYS A CA 1
ATOM 902 C C . LYS A 1 116 ? -12.455 -18.581 10.394 1.00 93.25 116 LYS A C 1
ATOM 904 O O . LYS A 1 116 ? -12.477 -18.442 11.625 1.00 93.25 116 LYS A O 1
ATOM 909 N N . ASP A 1 117 ? -12.085 -19.702 9.785 1.00 93.56 117 ASP A N 1
ATOM 910 C CA . ASP A 1 117 ? -11.737 -20.945 10.475 1.00 93.56 117 ASP A CA 1
ATOM 911 C C . ASP A 1 117 ? -10.233 -21.079 10.766 1.00 93.56 117 ASP A C 1
ATOM 913 O O . ASP A 1 117 ? -9.814 -22.052 11.404 1.00 93.56 117 ASP A O 1
ATOM 917 N N . ASP A 1 118 ? -9.423 -20.087 10.381 1.00 93.88 118 ASP A N 1
ATOM 918 C CA . ASP A 1 118 ? -7.995 -20.094 10.674 1.00 93.88 118 ASP A CA 1
ATOM 919 C C . ASP A 1 118 ? -7.729 -20.071 12.181 1.00 93.88 118 ASP A C 1
ATOM 921 O O . ASP A 1 118 ? -8.453 -19.481 12.999 1.00 93.88 118 ASP A O 1
ATOM 925 N N . LYS A 1 119 ? -6.625 -20.721 12.551 1.00 92.25 119 LYS A N 1
ATOM 926 C CA . LYS A 1 119 ? -6.037 -20.624 13.892 1.00 92.25 119 LYS A CA 1
ATOM 927 C C . LYS A 1 119 ? -4.958 -19.553 13.955 1.00 92.25 119 LYS A C 1
ATOM 929 O O . LYS A 1 119 ? -4.772 -18.942 15.010 1.00 92.25 119 LYS A O 1
ATOM 934 N N . GLU A 1 120 ? -4.242 -19.372 12.850 1.00 91.75 120 GLU A N 1
ATOM 935 C CA . GLU A 1 120 ? -3.210 -18.356 12.718 1.00 91.75 120 GLU A CA 1
ATOM 936 C C . GLU A 1 120 ? -3.837 -16.973 12.623 1.00 91.75 120 GLU A C 1
ATOM 938 O O . GLU A 1 120 ? -4.988 -16.807 12.220 1.00 91.75 120 GLU A O 1
ATOM 943 N N . LYS A 1 121 ? -3.090 -15.984 13.105 1.00 93.88 121 LYS A N 1
ATOM 944 C CA . LYS A 1 121 ? -3.570 -14.618 13.262 1.00 93.88 121 LYS A CA 1
ATOM 945 C C . LYS A 1 121 ? -2.522 -13.687 12.702 1.00 93.88 121 LYS A C 1
ATOM 947 O O . LYS A 1 121 ? -1.384 -13.698 13.175 1.00 93.88 121 LYS A O 1
ATOM 952 N N . THR A 1 122 ? -2.941 -12.856 11.770 1.00 95.88 122 THR A N 1
ATOM 953 C CA . THR A 1 122 ? -2.120 -11.800 11.199 1.00 95.88 122 THR A CA 1
ATOM 954 C C . THR A 1 122 ? -2.181 -10.584 12.112 1.00 95.88 122 THR A C 1
ATOM 956 O O . THR A 1 122 ? -3.209 -10.294 12.738 1.00 95.88 122 THR A O 1
ATOM 959 N N . MET A 1 123 ? -1.051 -9.897 12.239 1.00 97.75 123 MET A N 1
ATOM 960 C CA . MET A 1 123 ? -0.949 -8.630 12.949 1.00 97.75 123 MET A CA 1
ATOM 961 C C . MET A 1 123 ? -0.229 -7.630 12.060 1.00 97.75 123 MET A C 1
ATOM 963 O O . MET A 1 123 ? 0.824 -7.942 11.510 1.00 97.75 123 MET A O 1
ATOM 967 N N . GLN A 1 124 ? -0.797 -6.437 11.949 1.00 98.19 124 GLN A N 1
ATOM 968 C CA . GLN A 1 124 ? -0.230 -5.339 11.177 1.00 98.19 124 GLN A CA 1
ATOM 969 C C . GLN A 1 124 ? -0.479 -4.027 11.908 1.00 98.19 124 GLN A C 1
ATOM 971 O O . GLN A 1 124 ? -1.372 -3.930 12.754 1.00 98.19 124 GLN A O 1
ATOM 976 N N . THR A 1 125 ? 0.306 -3.011 11.580 1.00 98.75 125 THR A N 1
ATOM 977 C CA . THR A 1 125 ? 0.051 -1.636 12.009 1.00 98.75 125 THR A CA 1
ATOM 978 C C . THR A 1 125 ? -0.343 -0.814 10.799 1.00 98.75 125 THR A C 1
ATOM 980 O O . THR A 1 125 ? 0.470 -0.633 9.896 1.00 98.75 125 THR A O 1
ATOM 983 N N . LEU A 1 126 ? -1.564 -0.287 10.801 1.00 98.81 126 LEU A N 1
ATOM 984 C CA . LEU A 1 126 ? -1.966 0.743 9.852 1.00 98.81 126 LEU A CA 1
ATOM 985 C C . LEU A 1 126 ? -1.498 2.089 10.403 1.00 98.81 126 LEU A C 1
ATOM 987 O O . LEU A 1 126 ? -1.911 2.495 11.494 1.00 98.81 126 LEU A O 1
ATOM 991 N N . LYS A 1 127 ? -0.618 2.765 9.671 1.00 98.69 127 LYS A N 1
ATOM 992 C CA . LYS A 1 127 ? -0.298 4.172 9.907 1.00 98.69 127 LYS A CA 1
ATOM 993 C C . LYS A 1 127 ? -1.425 4.983 9.297 1.00 98.69 127 LYS A C 1
ATOM 995 O O . LYS A 1 127 ? -1.717 4.830 8.118 1.00 98.69 127 LYS A O 1
ATOM 1000 N N . MET A 1 128 ? -2.086 5.798 10.098 1.00 98.62 128 MET A N 1
ATOM 1001 C CA . MET A 1 128 ? -3.280 6.544 9.723 1.00 98.62 128 MET A CA 1
ATOM 1002 C C . MET A 1 128 ? -2.958 8.033 9.717 1.00 98.62 128 MET A C 1
ATOM 1004 O O . MET A 1 128 ? -2.304 8.519 10.641 1.00 98.62 128 MET A O 1
ATOM 1008 N N . VAL A 1 129 ? -3.459 8.751 8.716 1.00 98.06 129 VAL A N 1
ATOM 1009 C CA . VAL A 1 129 ? -3.351 10.211 8.611 1.00 98.06 129 VAL A CA 1
ATOM 1010 C C . VAL A 1 129 ? -4.727 10.834 8.378 1.00 98.06 129 VAL A C 1
ATOM 1012 O O . VAL A 1 129 ? -5.586 10.238 7.720 1.00 98.06 129 VAL A O 1
ATOM 1015 N N . ALA A 1 130 ? -4.961 12.014 8.942 1.00 97.19 130 ALA A N 1
ATOM 1016 C CA . ALA A 1 130 ? -6.150 12.810 8.690 1.00 97.19 130 ALA A CA 1
ATOM 1017 C C . ALA A 1 130 ? -5.957 13.654 7.420 1.00 97.19 130 ALA A C 1
ATOM 1019 O O . ALA A 1 130 ? -5.201 14.621 7.404 1.00 97.19 130 ALA A O 1
ATOM 1020 N N . GLU A 1 131 ? -6.685 13.326 6.354 1.00 94.81 131 GLU A N 1
ATOM 1021 C CA . GLU A 1 131 ? -6.679 14.066 5.091 1.00 94.81 131 GLU A CA 1
ATOM 1022 C C . GLU A 1 131 ? -8.109 14.409 4.673 1.00 94.81 131 GLU A C 1
ATOM 1024 O O . GLU A 1 131 ? -9.000 13.558 4.646 1.00 94.81 131 GLU A O 1
ATOM 1029 N N . ASN A 1 132 ? -8.346 15.678 4.324 1.00 91.06 132 ASN A N 1
ATOM 1030 C CA . ASN A 1 132 ? -9.639 16.158 3.821 1.00 91.06 132 ASN A CA 1
ATOM 1031 C C . ASN A 1 132 ? -10.835 15.788 4.728 1.00 91.06 132 ASN A C 1
ATOM 1033 O O . ASN A 1 132 ? -11.909 15.428 4.247 1.00 91.06 132 ASN A O 1
ATOM 1037 N N . GLY A 1 133 ? -10.647 15.851 6.053 1.00 91.75 133 GLY A N 1
ATOM 1038 C CA . GLY A 1 133 ? -11.692 15.527 7.031 1.00 91.75 133 GLY A CA 1
ATOM 1039 C C . GLY A 1 133 ? -12.023 14.031 7.134 1.00 91.75 133 GLY A C 1
ATOM 1040 O O . GLY A 1 133 ? -13.124 13.671 7.573 1.00 91.75 133 GLY A O 1
ATOM 1041 N N . ARG A 1 134 ? -11.099 13.148 6.740 1.00 94.81 134 ARG A N 1
ATOM 1042 C CA . ARG A 1 134 ? -11.217 11.688 6.860 1.00 94.81 134 ARG A CA 1
ATOM 1043 C C . ARG A 1 134 ? -9.904 11.086 7.345 1.00 94.81 134 ARG A C 1
ATOM 1045 O O . ARG A 1 134 ? -8.841 11.613 7.045 1.00 94.81 134 ARG A O 1
ATOM 1052 N N . TRP A 1 135 ? -9.985 9.971 8.061 1.00 97.56 135 TRP A N 1
ATOM 1053 C CA . TRP A 1 135 ? -8.814 9.134 8.307 1.00 97.56 135 TRP A CA 1
ATOM 1054 C C . TRP A 1 135 ? -8.579 8.232 7.100 1.00 97.56 135 TRP A C 1
ATOM 1056 O O . TRP A 1 135 ? -9.521 7.632 6.586 1.00 97.56 135 TRP A O 1
ATOM 1066 N N . VAL A 1 136 ? -7.333 8.132 6.663 1.00 98.00 136 VAL A N 1
ATOM 1067 C CA . VAL A 1 136 ? -6.899 7.259 5.567 1.00 98.00 136 VAL A CA 1
ATOM 1068 C C . VAL A 1 136 ? -5.597 6.560 5.949 1.00 98.00 136 VAL A C 1
ATOM 1070 O O . VAL A 1 136 ? -4.878 7.019 6.838 1.00 98.00 136 VAL A O 1
ATOM 1073 N N . ILE A 1 137 ? -5.308 5.431 5.308 1.00 98.62 137 ILE A N 1
ATOM 1074 C CA . ILE A 1 137 ? -4.082 4.658 5.520 1.00 98.62 137 ILE A CA 1
ATOM 1075 C C . ILE A 1 137 ? -2.914 5.367 4.824 1.00 98.62 137 ILE A C 1
ATOM 1077 O O . ILE A 1 137 ? -2.920 5.537 3.611 1.00 98.62 137 ILE A O 1
ATOM 1081 N N . ASP A 1 138 ? -1.898 5.757 5.576 1.00 98.50 138 ASP A N 1
ATOM 1082 C CA . ASP A 1 138 ? -0.674 6.395 5.084 1.00 98.50 138 ASP A CA 1
ATOM 1083 C C . ASP A 1 138 ? 0.516 5.432 4.954 1.00 98.50 138 ASP A C 1
ATOM 1085 O O . ASP A 1 138 ? 1.491 5.739 4.264 1.00 98.50 138 ASP A O 1
ATOM 1089 N N . ASP A 1 139 ? 0.442 4.277 5.618 1.00 98.69 139 ASP A N 1
ATOM 1090 C CA . ASP A 1 139 ? 1.346 3.133 5.466 1.00 98.69 139 ASP A CA 1
ATOM 1091 C C . ASP A 1 139 ? 0.748 1.888 6.135 1.00 98.69 139 ASP A C 1
ATOM 1093 O O . ASP A 1 139 ? -0.097 1.992 7.029 1.00 98.69 139 ASP A O 1
ATOM 1097 N N . ILE A 1 140 ? 1.217 0.709 5.742 1.00 98.69 140 ILE A N 1
ATOM 1098 C CA . ILE A 1 140 ? 0.952 -0.549 6.442 1.00 98.69 140 ILE A CA 1
ATOM 1099 C C . ILE A 1 140 ? 2.292 -1.183 6.772 1.00 98.69 140 ILE A C 1
ATOM 1101 O O . ILE A 1 140 ? 3.133 -1.373 5.897 1.00 98.69 140 ILE A O 1
ATOM 1105 N N . VAL A 1 141 ? 2.480 -1.518 8.046 1.00 98.56 141 VAL A N 1
ATOM 1106 C CA . VAL A 1 141 ? 3.678 -2.200 8.532 1.00 98.56 141 VAL A CA 1
ATOM 1107 C C . VAL A 1 141 ? 3.301 -3.595 9.013 1.00 98.56 141 VAL A C 1
ATOM 1109 O O . VAL A 1 141 ? 2.572 -3.741 10.001 1.00 98.56 141 VAL A O 1
ATOM 1112 N N . SER A 1 142 ? 3.816 -4.616 8.331 1.00 96.12 142 SER A N 1
ATOM 1113 C CA . SER A 1 142 ? 3.673 -6.030 8.696 1.00 96.12 142 SER A CA 1
ATOM 1114 C C . SER A 1 142 ? 5.035 -6.656 9.032 1.00 96.12 142 SER A C 1
ATOM 1116 O O . SER A 1 142 ? 6.048 -5.968 9.185 1.00 96.12 142 SER A O 1
ATOM 1118 N N . ASN A 1 143 ? 5.083 -7.982 9.150 1.00 93.25 143 ASN A N 1
ATOM 1119 C CA . ASN A 1 143 ? 6.328 -8.758 9.194 1.00 93.25 143 ASN A CA 1
ATOM 1120 C C . ASN A 1 143 ? 7.173 -8.618 7.912 1.00 93.25 143 ASN A C 1
ATOM 1122 O O . ASN A 1 143 ? 8.372 -8.888 7.962 1.00 93.25 143 ASN A O 1
ATOM 1126 N N . HIS A 1 144 ? 6.574 -8.191 6.797 1.00 92.25 144 HIS A N 1
ATOM 1127 C CA . HIS A 1 144 ? 7.260 -7.915 5.532 1.00 92.25 144 HIS A CA 1
ATOM 1128 C C . HIS A 1 144 ? 7.846 -6.495 5.456 1.00 92.25 144 HIS A C 1
ATOM 1130 O O . HIS A 1 144 ? 8.571 -6.177 4.516 1.00 92.25 144 HIS A O 1
ATOM 1136 N N . GLY A 1 145 ? 7.602 -5.659 6.469 1.00 96.69 145 GLY A N 1
ATOM 1137 C CA . GLY A 1 145 ? 8.057 -4.273 6.519 1.00 96.69 145 GLY A CA 1
ATOM 1138 C C . GLY A 1 145 ? 6.966 -3.281 6.120 1.00 96.69 145 GLY A C 1
ATOM 1139 O O . GLY A 1 145 ? 5.779 -3.572 6.242 1.00 96.69 145 GLY A O 1
ATOM 1140 N N . SER A 1 146 ? 7.393 -2.083 5.719 1.00 98.50 146 SER A N 1
ATOM 1141 C CA . SER A 1 146 ? 6.521 -0.987 5.284 1.00 98.50 146 SER A CA 1
ATOM 1142 C C . SER A 1 146 ? 6.157 -1.143 3.809 1.00 98.50 146 SER A C 1
ATOM 1144 O O . SER A 1 146 ? 7.044 -1.243 2.956 1.00 98.50 146 SER A O 1
ATOM 1146 N N . VAL A 1 147 ? 4.859 -1.109 3.514 1.00 98.31 147 VAL A N 1
ATOM 1147 C CA . VAL A 1 147 ? 4.318 -1.115 2.147 1.00 98.31 147 VAL A CA 1
ATOM 1148 C C . VAL A 1 147 ? 4.845 0.075 1.361 1.00 98.31 147 VAL A C 1
ATOM 1150 O O . VAL A 1 147 ? 5.387 -0.084 0.269 1.00 98.31 147 VAL A O 1
ATOM 1153 N N . LEU A 1 148 ? 4.757 1.278 1.925 1.00 98.38 148 LEU A N 1
ATOM 1154 C CA . LEU A 1 148 ? 5.193 2.469 1.212 1.00 98.38 148 LEU A CA 1
ATOM 1155 C C . LEU A 1 148 ? 6.707 2.485 0.974 1.00 98.38 148 LEU A C 1
ATOM 1157 O O . LEU A 1 148 ? 7.163 2.929 -0.081 1.00 98.38 148 LEU A O 1
ATOM 1161 N N . GLN A 1 149 ? 7.498 2.005 1.935 1.00 98.44 149 GLN A N 1
ATOM 1162 C CA . GLN A 1 149 ? 8.939 1.867 1.744 1.00 98.44 149 GLN A CA 1
ATOM 1163 C C . GLN A 1 149 ? 9.256 0.888 0.610 1.00 98.44 149 GLN A C 1
ATOM 1165 O O . GLN A 1 149 ? 10.136 1.173 -0.201 1.00 98.44 149 GLN A O 1
ATOM 1170 N N . ALA A 1 150 ? 8.543 -0.238 0.535 1.00 97.75 150 ALA A N 1
ATOM 1171 C CA . ALA A 1 150 ? 8.738 -1.235 -0.510 1.00 97.75 150 ALA A CA 1
ATOM 1172 C C . ALA A 1 150 ? 8.391 -0.687 -1.906 1.00 97.75 150 ALA A C 1
ATOM 1174 O O . ALA A 1 150 ? 9.229 -0.782 -2.804 1.00 97.75 150 ALA A O 1
ATOM 1175 N N . VAL A 1 151 ? 7.235 -0.027 -2.064 1.00 97.75 151 VAL A N 1
ATOM 1176 C CA . VAL A 1 151 ? 6.832 0.623 -3.330 1.00 97.75 151 VAL A CA 1
ATOM 1177 C C . VAL A 1 151 ? 7.874 1.655 -3.769 1.00 97.75 151 VAL A C 1
ATOM 1179 O O . VAL A 1 151 ? 8.330 1.650 -4.912 1.00 97.75 151 VAL A O 1
ATOM 1182 N N . ASN A 1 152 ? 8.298 2.538 -2.859 1.00 98.25 152 ASN A N 1
ATOM 1183 C CA . ASN A 1 152 ? 9.286 3.566 -3.189 1.00 98.25 152 ASN A CA 1
ATOM 1184 C C . ASN A 1 152 ? 10.642 2.967 -3.558 1.00 98.25 152 ASN A C 1
ATOM 1186 O O . ASN A 1 152 ? 11.266 3.427 -4.509 1.00 98.25 152 ASN A O 1
ATOM 1190 N N . SER A 1 153 ? 11.082 1.923 -2.854 1.00 96.69 153 SER A N 1
ATOM 1191 C CA . SER A 1 153 ? 12.345 1.258 -3.170 1.00 96.69 153 SER A CA 1
ATOM 1192 C C . SER A 1 153 ? 12.323 0.614 -4.559 1.00 96.69 153 SER A C 1
ATOM 1194 O O . SER A 1 153 ? 13.335 0.666 -5.260 1.00 96.69 153 SER A O 1
ATOM 1196 N N . GLU A 1 154 ? 11.197 0.036 -4.982 1.00 93.81 154 GLU A N 1
ATOM 1197 C CA . GLU A 1 154 ? 11.052 -0.501 -6.339 1.00 93.81 154 GLU A CA 1
ATOM 1198 C C . GLU A 1 154 ? 11.030 0.612 -7.397 1.00 93.81 154 GLU A C 1
ATOM 1200 O O . GLU A 1 154 ? 11.710 0.510 -8.425 1.00 93.81 154 GLU A O 1
ATOM 1205 N N . ASN A 1 155 ? 10.320 1.709 -7.124 1.00 95.25 155 ASN A N 1
ATOM 1206 C CA . ASN A 1 155 ? 10.294 2.881 -8.000 1.00 95.25 155 ASN A CA 1
ATOM 1207 C C . ASN A 1 155 ? 11.695 3.471 -8.186 1.00 95.25 155 ASN A C 1
ATOM 1209 O O . ASN A 1 155 ? 12.118 3.718 -9.314 1.00 95.25 155 ASN A O 1
ATOM 1213 N N . GLU A 1 156 ? 12.438 3.667 -7.096 1.00 95.62 156 GLU A N 1
ATOM 1214 C CA . GLU A 1 156 ? 13.812 4.177 -7.121 1.00 95.62 156 GLU A CA 1
ATOM 1215 C C . GLU A 1 156 ? 14.738 3.256 -7.910 1.00 95.62 156 GLU A C 1
ATOM 1217 O O . GLU A 1 156 ? 15.515 3.732 -8.738 1.00 95.62 156 GLU A O 1
ATOM 1222 N N . LYS A 1 157 ? 14.621 1.938 -7.712 1.00 90.81 157 LYS A N 1
ATOM 1223 C CA . LYS A 1 157 ? 15.393 0.951 -8.471 1.00 90.81 157 LYS A CA 1
ATOM 1224 C C . LYS A 1 157 ? 15.108 1.058 -9.970 1.00 90.81 157 LYS A C 1
ATOM 1226 O O . LYS A 1 157 ? 16.043 1.097 -10.768 1.00 90.81 157 LYS A O 1
ATOM 1231 N N . THR A 1 158 ? 13.838 1.153 -10.351 1.00 86.38 158 THR A N 1
ATOM 1232 C CA . THR A 1 158 ? 13.428 1.239 -11.760 1.00 86.38 158 THR A CA 1
ATOM 1233 C C . THR A 1 158 ? 13.840 2.567 -12.394 1.00 86.38 158 THR A C 1
ATOM 1235 O O . THR A 1 158 ? 14.322 2.599 -13.525 1.00 86.38 158 THR A O 1
ATOM 1238 N N . LEU A 1 159 ? 13.725 3.677 -11.664 1.00 89.75 159 LEU A N 1
ATOM 1239 C CA . LEU A 1 159 ? 14.182 4.987 -12.129 1.00 89.75 159 LEU A CA 1
ATOM 1240 C C . LEU A 1 159 ? 15.702 5.044 -12.285 1.00 89.75 159 LEU A C 1
ATOM 1242 O O . LEU A 1 159 ? 16.184 5.572 -13.285 1.00 89.75 159 LEU A O 1
ATOM 1246 N N . ALA A 1 160 ? 16.457 4.487 -11.335 1.00 87.69 160 ALA A N 1
ATOM 1247 C CA . ALA A 1 160 ? 17.912 4.391 -11.431 1.00 87.69 160 ALA A CA 1
ATOM 1248 C C . ALA A 1 160 ? 18.330 3.564 -12.652 1.00 87.69 160 ALA A C 1
ATOM 1250 O O . ALA A 1 160 ? 19.248 3.955 -13.374 1.00 87.69 160 ALA A O 1
ATOM 1251 N N . ALA A 1 161 ? 17.605 2.477 -12.921 1.00 81.19 161 ALA A N 1
ATOM 1252 C CA . ALA A 1 161 ? 17.795 1.661 -14.106 1.00 81.19 161 ALA A CA 1
ATOM 1253 C C . ALA A 1 161 ? 17.545 2.454 -15.404 1.00 81.19 161 ALA A C 1
ATOM 1255 O O . ALA A 1 161 ? 18.400 2.524 -16.282 1.00 81.19 161 ALA A O 1
ATOM 1256 N N . ILE A 1 162 ? 16.408 3.148 -15.512 1.00 80.88 162 ILE A N 1
ATOM 1257 C CA . ILE A 1 162 ? 16.107 4.004 -16.674 1.00 80.88 162 ILE A CA 1
ATOM 1258 C C . ILE A 1 162 ? 17.164 5.103 -16.850 1.00 80.88 162 ILE A C 1
ATOM 1260 O O . ILE A 1 162 ? 17.585 5.379 -17.974 1.00 80.88 162 ILE A O 1
ATOM 1264 N N . ALA A 1 163 ? 17.607 5.727 -15.758 1.00 85.56 163 ALA A N 1
ATOM 1265 C CA . ALA A 1 163 ? 18.611 6.783 -15.794 1.00 85.56 163 ALA A CA 1
ATOM 1266 C C . ALA A 1 163 ? 19.978 6.268 -16.262 1.00 85.56 163 ALA A C 1
ATOM 1268 O O . ALA A 1 163 ? 20.655 6.965 -17.017 1.00 85.56 163 ALA A O 1
ATOM 1269 N N . SER A 1 164 ? 20.384 5.054 -15.874 1.00 82.12 164 SER A N 1
ATOM 1270 C CA . SER A 1 164 ? 21.668 4.498 -16.316 1.00 82.12 164 SER A CA 1
ATOM 1271 C C . SER A 1 164 ? 21.711 4.284 -17.835 1.00 82.12 164 SER A C 1
ATOM 1273 O O . SER A 1 164 ? 22.777 4.436 -18.432 1.00 82.12 164 SER A O 1
ATOM 1275 N N . LEU A 1 165 ? 20.562 4.038 -18.474 1.00 75.50 165 LEU A N 1
ATOM 1276 C CA . LEU A 1 165 ? 20.433 3.876 -19.927 1.00 75.50 165 LEU A CA 1
ATOM 1277 C C . LEU A 1 165 ? 20.504 5.194 -20.701 1.00 75.50 165 LEU A C 1
ATOM 1279 O O . LEU A 1 165 ? 20.682 5.178 -21.919 1.00 75.50 165 LEU A O 1
ATOM 1283 N N . GLN A 1 166 ? 20.376 6.343 -20.038 1.00 81.31 166 GLN A N 1
ATOM 1284 C CA . GLN A 1 166 ? 20.522 7.643 -20.690 1.00 81.31 166 GLN A CA 1
ATOM 1285 C C . GLN A 1 166 ? 22.003 7.919 -20.966 1.00 81.31 166 GLN A C 1
ATOM 1287 O O . GLN A 1 166 ? 22.684 8.622 -20.220 1.00 81.31 166 GLN A O 1
ATOM 1292 N N . LYS A 1 167 ? 22.519 7.336 -22.049 1.00 80.88 167 LYS A N 1
ATOM 1293 C CA . LYS A 1 167 ? 23.894 7.536 -22.511 1.00 80.88 167 LYS A CA 1
ATOM 1294 C C . LYS A 1 167 ? 23.921 8.470 -23.715 1.00 80.88 167 LYS A C 1
ATOM 1296 O O . LYS A 1 167 ? 23.131 8.325 -24.642 1.00 80.88 167 LYS A O 1
ATOM 1301 N N . GLU A 1 168 ? 24.871 9.403 -23.717 1.00 83.38 168 GLU A N 1
ATOM 1302 C CA . GLU A 1 168 ? 25.075 10.321 -24.845 1.00 83.38 168 GLU A CA 1
ATOM 1303 C C . GLU A 1 168 ? 25.551 9.595 -26.110 1.00 83.38 168 GLU A C 1
ATOM 1305 O O . GLU A 1 168 ? 25.175 9.975 -27.218 1.00 83.38 168 GLU A O 1
ATOM 1310 N N . GLN A 1 169 ? 26.384 8.562 -25.944 1.00 84.06 169 GLN A N 1
ATOM 1311 C CA . GLN A 1 169 ? 26.934 7.778 -27.048 1.00 84.06 169 GLN A CA 1
ATOM 1312 C C . GLN A 1 169 ? 26.156 6.465 -27.221 1.00 84.06 169 GLN A C 1
ATOM 1314 O O . GLN A 1 169 ? 25.981 5.739 -26.233 1.00 84.06 169 GLN A O 1
ATOM 1319 N N . PRO A 1 170 ? 25.736 6.112 -28.451 1.00 78.81 170 PRO A N 1
ATOM 1320 C CA . PRO A 1 170 ? 25.026 4.864 -28.724 1.00 78.81 170 PRO A CA 1
ATOM 1321 C C . PRO A 1 170 ? 25.774 3.605 -28.259 1.00 78.81 170 PRO A C 1
ATOM 1323 O O . PRO A 1 170 ? 25.152 2.667 -27.770 1.00 78.81 170 PRO A O 1
ATOM 1326 N N . GLU A 1 171 ? 27.104 3.575 -28.353 1.00 82.19 171 GLU A N 1
ATOM 1327 C CA . GLU A 1 171 ? 27.923 2.424 -27.953 1.00 82.19 171 GLU A CA 1
ATOM 1328 C C . GLU A 1 171 ? 27.899 2.206 -26.439 1.00 82.19 171 GLU A C 1
ATOM 1330 O O . GLU A 1 171 ? 27.856 1.068 -25.978 1.00 82.19 171 GLU A O 1
ATOM 1335 N N . ALA A 1 172 ? 27.881 3.292 -25.662 1.00 77.25 172 ALA A N 1
ATOM 1336 C CA . ALA A 1 172 ? 27.766 3.221 -24.210 1.00 77.25 172 ALA A CA 1
ATOM 1337 C C . ALA A 1 172 ? 26.372 2.738 -23.784 1.00 77.25 172 ALA A C 1
ATOM 1339 O O . ALA A 1 172 ? 26.256 2.008 -22.804 1.00 77.25 172 ALA A O 1
ATOM 1340 N N . PHE A 1 173 ? 25.324 3.109 -24.532 1.00 77.19 173 PHE A N 1
ATOM 1341 C CA . PHE A 1 173 ? 23.974 2.577 -24.326 1.00 77.19 173 PHE A CA 1
ATOM 1342 C C . PHE A 1 173 ? 23.929 1.064 -24.575 1.00 77.19 173 PHE A C 1
ATOM 1344 O O . PHE A 1 173 ? 23.410 0.318 -23.750 1.00 77.19 173 PHE A O 1
ATOM 1351 N N . VAL A 1 174 ? 24.515 0.600 -25.684 1.00 77.12 174 VAL A N 1
ATOM 1352 C CA . VAL A 1 174 ? 24.576 -0.833 -26.009 1.00 77.12 174 VAL A CA 1
ATOM 1353 C C . VAL A 1 174 ? 25.401 -1.603 -24.974 1.00 77.12 174 VAL A C 1
ATOM 1355 O O . VAL A 1 174 ? 24.985 -2.678 -24.556 1.00 77.12 174 VAL A O 1
ATOM 1358 N N . ALA A 1 175 ? 26.539 -1.067 -24.525 1.00 78.88 175 ALA A N 1
ATOM 1359 C CA . ALA A 1 175 ? 27.357 -1.711 -23.496 1.00 78.88 175 ALA A CA 1
ATOM 1360 C C . ALA A 1 175 ? 26.586 -1.894 -22.178 1.00 78.88 175 ALA A C 1
ATOM 1362 O O . ALA A 1 175 ? 26.527 -3.008 -21.664 1.00 78.88 175 ALA A O 1
ATOM 1363 N N . GLU A 1 176 ? 25.926 -0.835 -21.696 1.00 80.75 176 GLU A N 1
ATOM 1364 C CA . GLU A 1 176 ? 25.071 -0.883 -20.501 1.00 80.75 176 GLU A CA 1
ATOM 1365 C C . GLU A 1 176 ? 23.955 -1.933 -20.653 1.00 80.75 176 GLU A C 1
ATOM 1367 O O . GLU A 1 176 ? 23.693 -2.715 -19.742 1.00 80.75 176 GLU A O 1
ATOM 1372 N N . LEU A 1 177 ? 23.336 -2.019 -21.836 1.00 73.75 177 LEU A N 1
ATOM 1373 C CA . LEU A 1 177 ? 22.304 -3.018 -22.121 1.00 73.75 177 LEU A CA 1
ATOM 1374 C C . LEU A 1 177 ? 22.826 -4.457 -21.960 1.00 73.75 177 LEU A C 1
ATOM 1376 O O . LEU A 1 177 ? 22.133 -5.303 -21.394 1.00 73.75 177 LEU A O 1
ATOM 1380 N N . PHE A 1 178 ? 24.032 -4.749 -22.454 1.00 75.44 178 PHE A N 1
ATOM 1381 C CA . PHE A 1 178 ? 24.625 -6.087 -22.360 1.00 75.44 178 PHE A CA 1
ATOM 1382 C C . PHE A 1 178 ? 25.101 -6.437 -20.949 1.00 75.44 178 PHE A C 1
ATOM 1384 O O . PHE A 1 178 ? 25.011 -7.603 -20.567 1.00 75.44 178 PHE A O 1
ATOM 1391 N N . GLU A 1 179 ? 25.559 -5.464 -20.158 1.00 78.94 179 GLU A N 1
ATOM 1392 C CA . GLU A 1 179 ? 25.908 -5.694 -18.748 1.00 78.94 179 GLU A CA 1
ATOM 1393 C C . GLU A 1 179 ? 24.697 -6.163 -17.929 1.00 78.94 179 GLU A C 1
ATOM 1395 O O . GLU A 1 179 ? 24.835 -7.008 -17.042 1.00 78.94 179 GLU A O 1
ATOM 1400 N N . HIS A 1 180 ? 23.499 -5.690 -18.280 1.00 72.06 180 HIS A N 1
ATOM 1401 C CA . HIS A 1 180 ? 22.261 -5.977 -17.556 1.00 72.06 180 HIS A CA 1
ATOM 1402 C C . HIS A 1 180 ? 21.361 -7.037 -18.213 1.00 72.06 180 HIS A C 1
ATOM 1404 O O . HIS A 1 180 ? 20.280 -7.319 -17.702 1.00 72.06 180 HIS A O 1
ATOM 1410 N N . ILE A 1 181 ? 21.792 -7.697 -19.296 1.00 68.88 181 ILE A N 1
ATOM 1411 C CA . ILE A 1 181 ? 20.946 -8.662 -20.032 1.00 68.88 181 ILE A CA 1
ATOM 1412 C C . ILE A 1 181 ? 20.520 -9.880 -19.194 1.00 68.88 181 ILE A C 1
ATOM 1414 O O . ILE A 1 181 ? 19.471 -10.472 -19.441 1.00 68.88 181 ILE A O 1
ATOM 1418 N N . ALA A 1 182 ? 21.326 -10.255 -18.198 1.00 64.88 182 ALA A N 1
ATOM 1419 C CA . ALA A 1 182 ? 21.039 -11.356 -17.277 1.00 64.88 182 ALA A CA 1
ATOM 1420 C C . ALA A 1 182 ? 20.288 -10.910 -16.007 1.00 64.88 182 ALA A C 1
ATOM 1422 O O . ALA A 1 182 ? 19.920 -11.749 -15.182 1.00 64.88 182 ALA A O 1
ATOM 1423 N N . ASP A 1 183 ? 20.077 -9.604 -15.828 1.00 66.62 183 ASP A N 1
ATOM 1424 C CA . ASP A 1 183 ? 19.383 -9.044 -14.677 1.00 66.62 183 ASP A CA 1
ATOM 1425 C C . ASP A 1 183 ? 17.870 -9.006 -14.947 1.00 66.62 183 ASP A C 1
ATOM 1427 O O . ASP A 1 183 ? 17.345 -8.124 -15.626 1.00 66.62 183 ASP A O 1
ATOM 1431 N N . TYR A 1 184 ? 17.149 -9.978 -14.380 1.00 60.19 184 TYR A N 1
ATOM 1432 C CA . TYR A 1 184 ? 15.687 -10.096 -14.474 1.00 60.19 184 TYR A CA 1
ATOM 1433 C C . TYR A 1 184 ? 14.917 -8.923 -13.856 1.00 60.19 184 TYR A C 1
ATOM 1435 O O . TYR A 1 184 ? 13.690 -8.905 -13.920 1.00 60.19 184 TYR A O 1
ATOM 1443 N N . SER A 1 185 ? 15.596 -7.954 -13.241 1.00 59.19 185 SER A N 1
ATOM 1444 C CA . SER A 1 185 ? 14.940 -6.794 -12.645 1.00 59.19 185 SER A CA 1
ATOM 1445 C C . SER A 1 185 ? 14.710 -5.625 -13.600 1.00 59.19 185 SER A C 1
ATOM 1447 O O . SER A 1 185 ? 14.204 -4.591 -13.168 1.00 59.19 185 SER A O 1
ATOM 1449 N N . TRP A 1 186 ? 15.045 -5.778 -14.887 1.00 61.91 186 TRP A N 1
ATOM 1450 C CA . TRP A 1 186 ? 14.963 -4.687 -15.853 1.00 61.91 186 TRP A CA 1
ATOM 1451 C C . TRP A 1 186 ? 13.805 -4.844 -16.843 1.00 61.91 186 TRP A C 1
ATOM 1453 O O . TRP A 1 186 ? 13.661 -5.908 -17.459 1.00 61.91 186 TRP A O 1
ATOM 1463 N N . PRO A 1 187 ? 13.047 -3.759 -17.105 1.00 56.06 187 PRO A N 1
ATOM 1464 C CA . PRO A 1 187 ? 11.910 -3.770 -18.027 1.00 56.06 187 PRO A CA 1
ATOM 1465 C C . PRO A 1 187 ? 12.278 -4.129 -19.486 1.00 56.06 187 PRO A C 1
ATOM 1467 O O . PRO A 1 187 ? 11.419 -4.468 -20.297 1.00 56.06 187 PRO A O 1
ATOM 1470 N N . TRP A 1 188 ? 13.565 -4.104 -19.843 1.00 61.75 188 TRP A N 1
ATOM 1471 C CA . TRP A 1 188 ? 14.040 -4.345 -21.210 1.00 61.75 188 TRP A CA 1
ATOM 1472 C C . TRP A 1 188 ? 14.444 -5.795 -21.492 1.00 61.75 188 TRP A C 1
ATOM 1474 O O . TRP A 1 188 ? 14.620 -6.133 -22.663 1.00 61.75 188 TRP A O 1
ATOM 1484 N N . THR A 1 189 ? 14.505 -6.672 -20.476 1.00 60.12 189 THR A N 1
ATOM 1485 C CA . THR A 1 189 ? 14.655 -8.129 -20.693 1.00 60.12 189 THR A CA 1
ATOM 1486 C C . THR A 1 189 ? 13.560 -8.652 -21.617 1.00 60.12 189 THR A C 1
ATOM 1488 O O . THR A 1 189 ? 13.832 -9.463 -22.499 1.00 60.12 189 THR A O 1
ATOM 1491 N N . TRP A 1 190 ? 12.342 -8.108 -21.501 1.00 60.19 190 TRP A N 1
ATOM 1492 C CA . TRP A 1 190 ? 11.264 -8.382 -22.441 1.00 60.19 190 TRP A CA 1
ATOM 1493 C C . TRP A 1 190 ? 11.610 -7.913 -23.858 1.00 60.19 190 TRP A C 1
ATOM 1495 O O . TRP A 1 190 ? 11.528 -8.721 -24.770 1.00 60.19 190 TRP A O 1
ATOM 1505 N N . VAL A 1 191 ? 12.076 -6.678 -24.063 1.00 61.75 191 VAL A N 1
ATOM 1506 C CA . VAL A 1 191 ? 12.358 -6.108 -25.402 1.00 61.75 191 VAL A CA 1
ATOM 1507 C C . VAL A 1 191 ? 13.457 -6.855 -26.170 1.00 61.75 191 VAL A C 1
ATOM 1509 O O . VAL A 1 191 ? 13.425 -6.909 -27.398 1.00 61.75 191 VAL A O 1
ATOM 1512 N N . VAL A 1 192 ? 14.402 -7.493 -25.479 1.00 63.75 192 VAL A N 1
ATOM 1513 C CA . VAL A 1 192 ? 15.403 -8.368 -26.122 1.00 63.75 192 VAL A CA 1
ATOM 1514 C C . VAL A 1 192 ? 15.033 -9.855 -26.091 1.00 63.75 192 VAL A C 1
ATOM 1516 O O . VAL A 1 192 ? 15.729 -10.662 -26.714 1.00 63.75 192 VAL A O 1
ATOM 1519 N N . SER A 1 193 ? 13.936 -10.227 -25.424 1.00 65.38 193 SER A N 1
ATOM 1520 C CA . SER A 1 193 ? 13.470 -11.613 -25.338 1.00 65.38 193 SER A CA 1
ATOM 1521 C C . SER A 1 193 ? 12.972 -12.144 -26.681 1.00 65.38 193 SER A C 1
ATOM 1523 O O . SER A 1 193 ? 12.458 -11.409 -27.532 1.00 65.38 193 SER A O 1
ATOM 1525 N N . ASP A 1 194 ? 13.041 -13.464 -26.835 1.00 69.06 194 ASP A N 1
ATOM 1526 C CA . ASP A 1 194 ? 12.429 -14.162 -27.965 1.00 69.06 194 ASP A CA 1
ATOM 1527 C C . ASP A 1 194 ? 10.922 -13.893 -28.053 1.00 69.06 194 ASP A C 1
ATOM 1529 O O . ASP A 1 194 ? 10.384 -13.741 -29.149 1.00 69.06 194 ASP A O 1
ATOM 1533 N N . SER A 1 195 ? 10.244 -13.762 -26.911 1.00 63.94 195 SER A N 1
ATOM 1534 C CA . SER A 1 195 ? 8.806 -13.495 -26.838 1.00 63.94 195 SER A CA 1
ATOM 1535 C C . SER A 1 195 ? 8.430 -12.135 -27.432 1.00 63.94 195 SER A C 1
ATOM 1537 O O . SER A 1 195 ? 7.476 -12.053 -28.206 1.00 63.94 195 SER A O 1
ATOM 1539 N N . TYR A 1 196 ? 9.187 -11.072 -27.140 1.00 70.56 196 TYR A N 1
ATOM 1540 C CA . TYR A 1 196 ? 8.963 -9.759 -27.760 1.00 70.56 196 TYR A CA 1
ATOM 1541 C C . TYR A 1 196 ? 9.244 -9.788 -29.255 1.00 70.56 196 TYR A C 1
ATOM 1543 O O . TYR A 1 196 ? 8.425 -9.306 -30.036 1.00 70.56 196 TYR A O 1
ATOM 1551 N N . ARG A 1 197 ? 10.349 -10.415 -29.684 1.00 72.00 197 ARG A N 1
ATOM 1552 C CA . ARG A 1 197 ? 10.643 -10.573 -31.118 1.00 72.00 197 ARG A CA 1
ATOM 1553 C C . ARG A 1 197 ? 9.523 -11.315 -31.832 1.00 72.00 197 ARG A C 1
ATOM 1555 O O . ARG A 1 197 ? 9.112 -10.898 -32.909 1.00 72.00 197 ARG A O 1
ATOM 1562 N N . GLN A 1 198 ? 8.994 -12.383 -31.239 1.00 74.62 198 GLN A N 1
ATOM 1563 C CA . GLN A 1 198 ? 7.855 -13.119 -31.788 1.00 74.62 198 GLN A CA 1
ATOM 1564 C C . GLN A 1 198 ? 6.597 -12.250 -31.861 1.00 74.62 198 GLN A C 1
ATOM 1566 O O . GLN A 1 198 ? 5.935 -12.250 -32.898 1.00 74.62 198 GLN A O 1
ATOM 1571 N N . ALA A 1 199 ? 6.293 -11.474 -30.818 1.00 68.88 199 ALA A N 1
ATOM 1572 C CA . ALA A 1 199 ? 5.142 -10.574 -30.787 1.00 68.88 199 ALA A CA 1
ATOM 1573 C C . ALA A 1 199 ? 5.251 -9.439 -31.822 1.00 68.88 199 ALA A C 1
ATOM 1575 O O . ALA A 1 199 ? 4.298 -9.196 -32.563 1.00 68.88 199 ALA A O 1
ATOM 1576 N N . VAL A 1 200 ? 6.416 -8.793 -31.944 1.00 72.50 200 VAL A N 1
ATOM 1577 C CA . VAL A 1 200 ? 6.689 -7.766 -32.965 1.00 72.50 200 VAL A CA 1
ATOM 1578 C C . VAL A 1 200 ? 6.640 -8.365 -34.365 1.00 72.50 200 VAL A C 1
ATOM 1580 O O . VAL A 1 200 ? 6.005 -7.793 -35.246 1.00 72.50 200 VAL A O 1
ATOM 1583 N N . ASN A 1 201 ? 7.234 -9.542 -34.581 1.00 72.44 201 ASN A N 1
ATOM 1584 C CA . ASN A 1 201 ? 7.164 -10.238 -35.865 1.00 72.44 201 ASN A CA 1
ATOM 1585 C C . ASN A 1 201 ? 5.724 -10.619 -36.225 1.00 72.44 201 ASN A C 1
ATOM 1587 O O . ASN A 1 201 ? 5.338 -10.511 -37.388 1.00 72.44 201 ASN A O 1
ATOM 1591 N N . ALA A 1 202 ? 4.921 -11.053 -35.251 1.00 74.88 202 ALA A N 1
ATOM 1592 C CA . ALA A 1 202 ? 3.508 -11.351 -35.449 1.00 74.88 202 ALA A CA 1
ATOM 1593 C C . ALA A 1 202 ? 2.728 -10.084 -35.820 1.00 74.88 202 ALA A C 1
ATOM 1595 O O . ALA A 1 202 ? 2.064 -10.077 -36.854 1.00 74.88 202 ALA A O 1
ATOM 1596 N N . PHE A 1 203 ? 2.885 -9.000 -35.052 1.00 71.94 203 PHE A N 1
ATOM 1597 C CA . PHE A 1 203 ? 2.275 -7.702 -35.342 1.00 71.94 203 PHE A CA 1
ATOM 1598 C C . PHE A 1 203 ? 2.688 -7.173 -36.718 1.00 71.94 203 PHE A C 1
ATOM 1600 O O . PHE A 1 203 ? 1.843 -6.759 -37.507 1.00 71.94 203 PHE A O 1
ATOM 1607 N N . TYR A 1 204 ? 3.975 -7.226 -37.056 1.00 70.38 204 TYR A N 1
ATOM 1608 C CA . TYR A 1 204 ? 4.469 -6.773 -38.350 1.00 70.38 204 TYR A CA 1
ATOM 1609 C C . TYR A 1 204 ? 3.864 -7.592 -39.497 1.00 70.38 204 TYR A C 1
ATOM 1611 O O . TYR A 1 204 ? 3.381 -7.033 -40.485 1.00 70.38 204 TYR A O 1
ATOM 1619 N N . LYS A 1 205 ? 3.811 -8.922 -39.336 1.00 73.19 205 LYS A N 1
ATOM 1620 C CA . LYS A 1 205 ? 3.181 -9.839 -40.297 1.00 73.19 205 LYS A CA 1
ATOM 1621 C C . LYS A 1 205 ? 1.689 -9.560 -40.465 1.00 73.19 205 LYS A C 1
ATOM 1623 O O . LYS A 1 205 ? 1.208 -9.681 -41.585 1.00 73.19 205 LYS A O 1
ATOM 1628 N N . THR A 1 206 ? 0.964 -9.191 -39.413 1.00 75.75 206 THR A N 1
ATOM 1629 C CA . THR A 1 206 ? -0.475 -8.890 -39.505 1.00 75.75 206 THR A CA 1
ATOM 1630 C C . THR A 1 206 ? -0.765 -7.487 -40.026 1.00 75.75 206 THR A C 1
ATOM 1632 O O . THR A 1 206 ? -1.757 -7.296 -40.720 1.00 75.75 206 THR A O 1
ATOM 1635 N N . THR A 1 207 ? 0.084 -6.512 -39.706 1.00 69.56 207 THR A N 1
ATOM 1636 C CA . THR A 1 207 ? -0.180 -5.087 -39.959 1.00 69.56 207 THR A CA 1
ATOM 1637 C C . THR A 1 207 ? 0.381 -4.616 -41.300 1.00 69.56 207 THR A C 1
ATOM 1639 O O . THR A 1 207 ? -0.230 -3.775 -41.954 1.00 69.56 207 THR A O 1
ATOM 1642 N N . PHE A 1 208 ? 1.521 -5.158 -41.743 1.00 68.19 208 PHE A N 1
ATOM 1643 C CA . PHE A 1 208 ? 2.243 -4.643 -42.914 1.00 68.19 208 PHE A CA 1
ATOM 1644 C C . PHE A 1 208 ? 2.333 -5.619 -44.097 1.00 68.19 208 PHE A C 1
ATOM 1646 O O . PHE A 1 208 ? 2.723 -5.202 -45.189 1.00 68.19 208 PHE A O 1
ATOM 1653 N N . LYS A 1 209 ? 1.895 -6.885 -43.972 1.00 55.66 209 LYS A N 1
ATOM 1654 C CA . LYS A 1 209 ? 1.745 -7.780 -45.139 1.00 55.66 209 LYS A CA 1
ATOM 1655 C C . LYS A 1 209 ? 0.468 -7.474 -45.929 1.00 55.66 209 LYS A C 1
ATOM 1657 O O . LYS A 1 209 ? -0.456 -8.279 -45.979 1.00 55.66 209 LYS A O 1
ATOM 1662 N N . THR A 1 210 ? 0.461 -6.342 -46.627 1.00 52.00 210 THR A N 1
ATOM 1663 C CA . THR A 1 210 ? -0.448 -6.128 -47.771 1.00 52.00 210 THR A CA 1
ATOM 1664 C C . THR A 1 210 ? 0.247 -5.596 -49.022 1.00 52.00 210 THR A C 1
ATOM 1666 O O . THR A 1 210 ? -0.413 -5.103 -49.932 1.00 52.00 210 THR A O 1
ATOM 1669 N N . ALA A 1 211 ? 1.566 -5.748 -49.137 1.00 51.69 211 ALA A N 1
ATOM 1670 C CA . ALA A 1 211 ? 2.245 -5.596 -50.418 1.00 51.69 211 ALA A CA 1
ATOM 1671 C C . ALA A 1 211 ? 3.473 -6.505 -50.480 1.00 51.69 211 ALA A C 1
ATOM 1673 O O . ALA A 1 211 ? 4.256 -6.575 -49.539 1.00 51.69 211 ALA A O 1
ATOM 1674 N N . ASN A 1 212 ? 3.586 -7.229 -51.590 1.00 50.75 212 ASN A N 1
ATOM 1675 C CA . ASN A 1 212 ? 4.657 -8.161 -51.916 1.00 50.75 212 ASN A CA 1
ATOM 1676 C C . ASN A 1 212 ? 6.048 -7.583 -51.610 1.00 50.75 212 ASN A C 1
ATOM 1678 O O . ASN A 1 212 ? 6.521 -6.724 -52.349 1.00 50.75 212 ASN A O 1
ATOM 1682 N N . ASN A 1 213 ? 6.721 -8.108 -50.589 1.00 44.34 213 ASN A N 1
ATOM 1683 C CA . ASN A 1 213 ? 8.175 -8.074 -50.527 1.00 44.34 213 ASN A CA 1
ATOM 1684 C C . ASN A 1 213 ? 8.669 -9.393 -49.904 1.00 44.34 213 ASN A C 1
ATOM 1686 O O . ASN A 1 213 ? 8.293 -9.692 -48.765 1.00 44.34 213 ASN A O 1
ATOM 1690 N N . PRO A 1 214 ? 9.397 -10.239 -50.653 1.00 52.88 214 PRO A N 1
ATOM 1691 C CA . PRO A 1 214 ? 10.191 -11.305 -50.066 1.00 52.88 214 PRO A CA 1
ATOM 1692 C C . PRO A 1 214 ? 11.475 -10.678 -49.494 1.00 52.88 214 PRO A C 1
ATOM 1694 O O . PRO A 1 214 ? 11.987 -9.731 -50.078 1.00 52.88 214 PRO A O 1
ATOM 1697 N N . ASP A 1 215 ? 11.975 -11.221 -48.386 1.00 50.75 215 ASP A N 1
ATOM 1698 C CA . ASP A 1 215 ? 13.168 -10.783 -47.635 1.00 50.75 215 ASP A CA 1
ATOM 1699 C C . ASP A 1 215 ? 12.891 -9.588 -46.691 1.00 50.75 215 ASP A C 1
ATOM 1701 O O . ASP A 1 215 ? 12.380 -8.553 -47.101 1.00 50.75 215 ASP A O 1
ATOM 1705 N N . GLU A 1 216 ? 13.109 -9.644 -45.375 1.00 47.41 216 GLU A N 1
ATOM 1706 C CA . GLU A 1 216 ? 13.959 -10.494 -44.538 1.00 47.41 216 GLU A CA 1
ATOM 1707 C C . GLU A 1 216 ? 13.196 -10.843 -43.239 1.00 47.41 216 GLU A C 1
ATOM 1709 O O . GLU A 1 216 ? 12.714 -9.952 -42.536 1.00 47.41 216 GLU A O 1
ATOM 1714 N N . ASP A 1 217 ? 13.080 -12.127 -42.873 1.00 51.97 217 ASP A N 1
ATOM 1715 C CA . ASP A 1 217 ? 12.934 -12.452 -41.447 1.00 51.97 217 ASP A CA 1
ATOM 1716 C C . ASP A 1 217 ? 14.233 -11.948 -40.787 1.00 51.97 217 ASP A C 1
ATOM 1718 O O . ASP A 1 217 ? 15.311 -12.327 -41.248 1.00 51.97 217 ASP A O 1
ATOM 1722 N N . MET A 1 218 ? 14.157 -11.073 -39.770 1.00 45.50 218 MET A N 1
ATOM 1723 C CA . MET A 1 218 ? 15.345 -10.624 -39.023 1.00 45.50 218 MET A CA 1
ATOM 1724 C C . MET A 1 218 ? 16.191 -11.848 -38.671 1.00 45.50 218 MET A C 1
ATOM 1726 O O . MET A 1 218 ? 15.735 -12.718 -37.922 1.00 45.50 218 MET A O 1
ATOM 1730 N N . GLN A 1 219 ? 17.380 -11.940 -39.269 1.00 45.78 219 GLN A N 1
ATOM 1731 C CA . GLN A 1 219 ? 18.206 -13.129 -39.153 1.00 45.78 219 GLN A CA 1
ATOM 1732 C C . GLN A 1 219 ? 18.566 -13.392 -37.690 1.00 45.78 219 GLN A C 1
ATOM 1734 O O . GLN A 1 219 ? 18.924 -12.492 -36.932 1.00 45.78 219 GLN A O 1
ATOM 1739 N N . ILE A 1 220 ? 18.443 -14.665 -37.318 1.00 42.47 220 ILE A N 1
ATOM 1740 C CA . ILE A 1 220 ? 18.846 -15.212 -36.029 1.00 42.47 220 ILE A CA 1
ATOM 1741 C C . ILE A 1 220 ? 20.371 -15.346 -36.065 1.00 42.47 220 ILE A C 1
ATOM 1743 O O . ILE A 1 220 ? 20.886 -16.346 -36.568 1.00 42.47 220 ILE A O 1
ATOM 1747 N N . GLU A 1 221 ? 21.100 -14.354 -35.561 1.00 41.03 221 GLU A N 1
ATOM 1748 C CA . GLU A 1 221 ? 22.503 -14.568 -35.199 1.00 41.03 221 GLU A CA 1
ATOM 1749 C C . GLU A 1 221 ? 22.568 -15.215 -33.806 1.00 41.03 221 GLU A C 1
ATOM 1751 O O . GLU A 1 221 ? 21.894 -14.779 -32.872 1.00 41.03 221 GLU A O 1
ATOM 1756 N N . ARG A 1 222 ? 23.297 -16.338 -33.744 1.00 38.47 222 ARG A N 1
ATOM 1757 C CA . ARG A 1 222 ? 23.478 -17.223 -32.583 1.00 38.47 222 ARG A CA 1
ATOM 1758 C C . ARG A 1 222 ? 24.407 -16.642 -31.530 1.00 38.47 222 ARG A C 1
ATOM 1760 O O . ARG A 1 222 ? 25.425 -16.045 -31.939 1.00 38.47 222 ARG A O 1
#

pLDDT: mean 82.73, std 17.21, range [37.41, 98.81]